Protein AF-A0A928F6Y3-F1 (afdb_monomer_lite)

Structure (mmCIF, N/CA/C/O backbone):
data_AF-A0A928F6Y3-F1
#
_entry.id   AF-A0A928F6Y3-F1
#
loop_
_atom_site.group_PDB
_atom_site.id
_atom_site.type_symbol
_atom_site.label_atom_id
_atom_site.label_alt_id
_atom_site.label_comp_id
_atom_site.label_asym_id
_atom_site.label_entity_id
_atom_site.label_seq_id
_atom_site.pdbx_PDB_ins_code
_atom_site.Cartn_x
_atom_site.Cartn_y
_atom_site.Cartn_z
_atom_site.occupancy
_atom_site.B_iso_or_equiv
_atom_site.auth_seq_id
_atom_site.auth_comp_id
_atom_site.auth_asym_id
_atom_site.auth_atom_id
_atom_site.pdbx_PDB_model_num
ATOM 1 N N . MET A 1 1 ? 9.639 10.114 -7.658 1.00 78.94 1 MET A N 1
ATOM 2 C CA . MET A 1 1 ? 10.178 9.961 -9.028 1.00 78.94 1 MET A CA 1
ATOM 3 C C . MET A 1 1 ? 11.517 9.256 -8.939 1.00 78.94 1 MET A C 1
ATOM 5 O O . MET A 1 1 ? 12.289 9.590 -8.050 1.00 78.94 1 MET A O 1
ATOM 9 N N . TYR A 1 2 ? 11.778 8.294 -9.817 1.00 85.25 2 TYR A N 1
ATOM 10 C CA . TYR A 1 2 ? 13.030 7.544 -9.890 1.00 85.25 2 TYR A CA 1
ATOM 11 C C . TYR A 1 2 ? 13.403 7.277 -11.356 1.00 85.25 2 TYR A C 1
ATOM 13 O O . TYR A 1 2 ? 12.569 7.411 -12.255 1.00 85.25 2 TYR A O 1
ATOM 21 N N . PHE A 1 3 ? 14.666 6.926 -11.594 1.00 90.31 3 PHE A N 1
ATOM 22 C CA . PHE A 1 3 ? 15.146 6.522 -12.913 1.00 90.31 3 PHE A CA 1
ATOM 23 C C . PHE A 1 3 ? 14.861 5.036 -13.138 1.00 90.31 3 PHE A C 1
ATOM 25 O O . PHE A 1 3 ? 15.335 4.198 -12.377 1.00 90.31 3 PHE A O 1
ATOM 32 N N . ASP A 1 4 ? 14.104 4.710 -14.182 1.00 93.25 4 ASP A N 1
ATOM 33 C CA . ASP A 1 4 ? 13.864 3.340 -14.626 1.00 93.25 4 ASP A CA 1
ATOM 34 C C . ASP A 1 4 ? 14.764 3.013 -15.823 1.00 93.25 4 ASP A C 1
ATOM 36 O O . ASP A 1 4 ? 14.671 3.641 -16.881 1.00 93.25 4 ASP A O 1
ATOM 40 N N . TYR A 1 5 ? 15.631 2.015 -15.656 1.00 96.81 5 TYR A N 1
ATOM 41 C CA . TYR A 1 5 ? 16.537 1.528 -16.697 1.00 96.81 5 TYR A CA 1
ATOM 42 C C . TYR A 1 5 ? 15.973 0.312 -17.444 1.00 96.81 5 TYR A C 1
ATOM 44 O O . TYR A 1 5 ? 16.710 -0.382 -18.141 1.00 96.81 5 TYR A O 1
ATOM 52 N N . HIS A 1 6 ? 14.673 0.012 -17.330 1.00 95.12 6 HIS A N 1
ATOM 53 C CA . HIS A 1 6 ? 14.064 -1.097 -18.069 1.00 95.12 6 HIS A CA 1
ATOM 54 C C . HIS A 1 6 ? 14.288 -1.001 -19.587 1.00 95.12 6 HIS A C 1
ATOM 56 O O . HIS A 1 6 ? 14.568 -2.013 -20.233 1.00 95.12 6 HIS A O 1
ATOM 62 N N . ARG A 1 7 ? 14.243 0.218 -20.142 1.00 96.25 7 ARG A N 1
ATOM 63 C CA . ARG A 1 7 ? 14.487 0.469 -21.570 1.00 96.25 7 ARG A CA 1
ATOM 64 C C . ARG A 1 7 ? 15.888 0.039 -22.011 1.00 96.25 7 ARG A C 1
ATOM 66 O O . ARG A 1 7 ? 16.017 -0.602 -23.048 1.00 96.25 7 ARG A O 1
ATOM 73 N N . LEU A 1 8 ? 16.913 0.262 -21.182 1.00 97.56 8 LEU A N 1
ATOM 74 C CA . LEU A 1 8 ? 18.269 -0.232 -21.442 1.00 97.56 8 LEU A CA 1
ATOM 75 C C . LEU A 1 8 ? 18.295 -1.758 -21.622 1.00 97.56 8 LEU A C 1
ATOM 77 O O . LEU A 1 8 ? 18.935 -2.267 -22.539 1.00 97.56 8 LEU A O 1
ATOM 81 N N . TRP A 1 9 ? 17.588 -2.502 -20.767 1.00 97.12 9 TRP A N 1
ATOM 82 C CA . TRP A 1 9 ? 17.553 -3.965 -20.854 1.00 97.12 9 TRP A CA 1
ATOM 83 C C . TRP A 1 9 ? 16.806 -4.453 -22.097 1.00 97.12 9 TRP A C 1
ATOM 85 O O . TRP A 1 9 ? 17.245 -5.414 -22.728 1.00 97.12 9 TRP A O 1
ATOM 95 N N . GLN A 1 10 ? 15.724 -3.770 -22.479 1.00 96.38 10 GLN A N 1
ATOM 96 C CA . GLN A 1 10 ? 15.013 -4.040 -23.730 1.00 96.38 10 GLN A CA 1
ATOM 97 C C . GLN A 1 10 ? 15.890 -3.750 -24.955 1.00 96.38 10 GLN A C 1
ATOM 99 O O . GLN A 1 10 ? 15.933 -4.559 -25.880 1.00 96.38 10 GLN A O 1
ATOM 104 N N . LEU A 1 11 ? 16.639 -2.644 -24.941 1.00 97.06 11 LEU A N 1
ATOM 105 C CA . LEU A 1 11 ? 17.561 -2.274 -26.013 1.00 97.06 11 LEU A CA 1
ATOM 106 C C . LEU A 1 11 ? 18.685 -3.306 -26.183 1.00 97.06 11 LEU A C 1
ATOM 108 O O . LEU A 1 11 ? 18.996 -3.690 -27.310 1.00 97.06 11 LEU A O 1
ATOM 112 N N . LEU A 1 12 ? 19.272 -3.786 -25.080 1.00 97.06 12 LEU A N 1
ATOM 113 C CA . LEU A 1 12 ? 20.271 -4.857 -25.132 1.00 97.06 12 LEU A CA 1
ATOM 114 C C . LEU A 1 12 ? 19.689 -6.133 -25.742 1.00 97.06 12 LEU A C 1
ATOM 116 O O . LEU A 1 12 ? 20.294 -6.695 -26.652 1.00 97.06 12 LEU A O 1
ATOM 120 N N . ALA A 1 13 ? 18.497 -6.548 -25.304 1.00 95.62 13 ALA A N 1
ATOM 121 C CA . ALA A 1 13 ? 17.827 -7.725 -25.849 1.00 95.62 13 ALA A CA 1
ATOM 122 C C . ALA A 1 13 ? 17.541 -7.580 -27.354 1.00 95.62 13 ALA A C 1
ATOM 124 O O . ALA A 1 13 ? 17.810 -8.505 -28.117 1.00 95.62 13 ALA A O 1
ATOM 125 N N . ALA A 1 14 ? 17.079 -6.406 -27.799 1.00 94.69 14 ALA A N 1
ATOM 126 C CA . ALA A 1 14 ? 16.842 -6.115 -29.214 1.00 94.69 14 ALA A CA 1
ATOM 127 C C . ALA A 1 14 ? 18.126 -6.170 -30.063 1.00 94.69 14 ALA A C 1
ATOM 129 O O . ALA A 1 14 ? 18.075 -6.524 -31.238 1.00 94.69 14 ALA A O 1
ATOM 130 N N . LYS A 1 15 ? 19.283 -5.855 -29.466 1.00 96.06 15 LYS A N 1
ATOM 131 C CA . LYS A 1 15 ? 20.608 -5.953 -30.100 1.00 96.06 15 LYS A CA 1
ATOM 132 C C . LYS A 1 15 ? 21.272 -7.328 -29.927 1.00 96.06 15 LYS A C 1
ATOM 134 O O . LYS A 1 15 ? 22.389 -7.508 -30.401 1.00 96.06 15 LYS A O 1
ATOM 139 N N . GLY A 1 16 ? 20.620 -8.286 -29.262 1.00 96.56 16 GLY A N 1
ATOM 140 C CA . GLY A 1 16 ? 21.189 -9.609 -28.982 1.00 96.56 16 GLY A CA 1
ATOM 141 C C . GLY A 1 16 ? 22.355 -9.590 -27.986 1.00 96.56 16 GLY A C 1
ATOM 142 O O . GLY A 1 16 ? 23.221 -10.455 -28.049 1.00 96.56 16 GLY A O 1
ATOM 143 N N . LEU A 1 17 ? 22.398 -8.597 -27.094 1.00 96.62 17 LEU A N 1
ATOM 144 C CA . LEU A 1 17 ? 23.468 -8.394 -26.119 1.00 96.62 17 LEU A CA 1
ATOM 145 C C . LEU A 1 17 ? 23.021 -8.776 -24.705 1.00 96.62 17 LEU A C 1
ATOM 147 O O . LEU A 1 17 ? 21.888 -8.523 -24.289 1.00 96.62 17 LEU A O 1
ATOM 151 N N . HIS A 1 18 ? 23.949 -9.316 -23.923 1.00 94.94 18 HIS A N 1
ATOM 152 C CA . HIS A 1 18 ? 23.777 -9.579 -22.501 1.00 94.94 18 HIS A CA 1
ATOM 153 C C . HIS A 1 18 ? 24.423 -8.485 -21.638 1.00 94.94 18 HIS A C 1
ATOM 155 O O . HIS A 1 18 ? 25.198 -7.642 -22.092 1.00 94.94 18 HIS A O 1
ATOM 161 N N . LYS A 1 19 ? 24.137 -8.506 -20.330 1.00 94.44 19 LYS A N 1
ATOM 162 C CA . LYS A 1 19 ? 24.737 -7.563 -19.366 1.00 94.44 19 LYS A CA 1
ATOM 163 C C . LYS A 1 19 ? 26.266 -7.673 -19.306 1.00 94.44 19 LYS A C 1
ATOM 165 O O . LYS A 1 19 ? 26.936 -6.681 -19.042 1.00 94.44 19 LYS A O 1
ATOM 170 N N . THR A 1 20 ? 26.808 -8.866 -19.544 1.00 95.19 20 THR A N 1
ATOM 171 C CA . THR A 1 20 ? 28.253 -9.110 -19.654 1.00 95.19 20 THR A CA 1
ATOM 172 C C . THR A 1 20 ? 28.850 -8.408 -20.867 1.00 95.19 20 THR A C 1
ATOM 174 O O . THR A 1 20 ? 29.931 -7.840 -20.765 1.00 95.19 20 THR A O 1
ATOM 177 N N . ASP A 1 21 ? 28.125 -8.368 -21.983 1.00 96.31 21 ASP A N 1
ATOM 178 C CA . ASP A 1 21 ? 28.574 -7.670 -23.188 1.00 96.31 21 ASP A CA 1
ATOM 179 C C . ASP A 1 21 ? 28.557 -6.162 -22.971 1.00 96.31 21 ASP A C 1
ATOM 181 O O . ASP A 1 21 ? 29.503 -5.481 -23.350 1.00 96.31 21 ASP A O 1
ATOM 185 N N . LEU A 1 22 ? 27.549 -5.641 -22.259 1.00 96.31 22 LEU A N 1
ATOM 186 C CA . LEU A 1 22 ? 27.537 -4.237 -21.846 1.00 96.31 22 LEU A CA 1
ATOM 187 C C . LEU A 1 22 ? 28.786 -3.881 -21.023 1.00 96.31 22 LEU A C 1
ATOM 189 O O . LEU A 1 22 ? 29.393 -2.842 -21.274 1.00 96.31 22 LEU A O 1
ATOM 193 N N . ILE A 1 23 ? 29.195 -4.732 -20.073 1.00 96.19 23 ILE A N 1
ATOM 194 C CA . ILE A 1 23 ? 30.434 -4.543 -19.293 1.00 96.19 23 ILE A CA 1
ATOM 195 C C . ILE A 1 23 ? 31.648 -4.490 -20.224 1.00 96.19 23 ILE A C 1
ATOM 197 O O . ILE A 1 23 ? 32.446 -3.561 -20.129 1.00 96.19 23 ILE A O 1
ATOM 201 N N . ASN A 1 24 ? 31.758 -5.444 -21.150 1.00 95.88 24 ASN A N 1
ATOM 202 C CA . ASN A 1 24 ? 32.885 -5.530 -22.078 1.00 95.88 24 ASN A CA 1
ATOM 203 C C . ASN A 1 24 ? 32.956 -4.329 -23.037 1.00 95.88 24 ASN A C 1
ATOM 205 O O . ASN A 1 24 ? 34.046 -3.844 -23.323 1.00 95.88 24 ASN A O 1
ATOM 209 N N . LEU A 1 25 ? 31.809 -3.830 -23.507 1.00 95.00 25 LEU A N 1
ATOM 210 C CA . LEU A 1 25 ? 31.720 -2.698 -24.436 1.00 95.00 25 LEU A CA 1
ATOM 211 C C . LEU A 1 25 ? 31.968 -1.344 -23.760 1.00 95.00 25 LEU A C 1
ATOM 213 O O . LEU A 1 25 ? 32.540 -0.446 -24.369 1.00 95.00 25 LEU A O 1
ATOM 217 N N . THR A 1 26 ? 31.515 -1.181 -22.515 1.00 94.12 26 THR A N 1
ATOM 218 C CA . THR A 1 26 ? 31.568 0.108 -21.798 1.00 94.12 26 THR A CA 1
ATOM 219 C C . THR A 1 26 ? 32.753 0.231 -20.843 1.00 94.12 26 THR A C 1
ATOM 221 O O . THR A 1 26 ? 33.062 1.332 -20.395 1.00 94.12 26 THR A O 1
ATOM 224 N N . GLY A 1 27 ? 33.385 -0.885 -20.466 1.00 94.06 27 GLY A N 1
ATOM 225 C CA . GLY A 1 27 ? 34.393 -0.930 -19.404 1.00 94.06 27 GLY A CA 1
ATOM 226 C C . GLY A 1 27 ? 33.830 -0.668 -18.000 1.00 94.06 27 GLY A C 1
ATOM 227 O O . GLY A 1 27 ? 34.593 -0.462 -17.055 1.00 94.06 27 GLY A O 1
ATOM 228 N N . LEU A 1 28 ? 32.502 -0.652 -17.832 1.00 94.94 28 LEU A N 1
ATOM 229 C CA . LEU A 1 28 ? 31.871 -0.417 -16.536 1.00 94.94 28 LEU A CA 1
ATOM 230 C C . LEU A 1 28 ? 32.086 -1.591 -15.583 1.00 94.94 28 LEU A C 1
ATOM 232 O O . LEU A 1 28 ? 32.023 -2.756 -15.961 1.00 94.94 28 LEU A O 1
ATOM 236 N N . SER A 1 29 ? 32.247 -1.289 -14.294 1.00 95.38 29 SER A N 1
ATOM 237 C CA . SER A 1 29 ? 32.327 -2.336 -13.275 1.00 95.38 29 SER A CA 1
ATOM 238 C C . SER A 1 29 ? 31.004 -3.105 -13.144 1.00 95.38 29 SER A C 1
ATOM 240 O O . SER A 1 29 ? 29.916 -2.525 -13.241 1.00 95.38 29 SER A O 1
ATOM 242 N N . SER A 1 30 ? 31.079 -4.389 -12.781 1.00 94.19 30 SER A N 1
ATOM 243 C CA . SER A 1 30 ? 29.894 -5.203 -12.467 1.00 94.19 30 SER A CA 1
ATOM 244 C C . SER A 1 30 ? 29.029 -4.579 -11.366 1.00 94.19 30 SER A C 1
ATOM 246 O O . SER A 1 30 ? 27.808 -4.734 -11.366 1.00 94.19 30 SER A O 1
ATOM 248 N N . ARG A 1 31 ? 29.642 -3.817 -10.447 1.00 94.56 31 ARG A N 1
ATOM 249 C CA . ARG A 1 31 ? 28.927 -3.064 -9.411 1.00 94.56 31 ARG A CA 1
ATOM 250 C C . ARG A 1 31 ? 28.022 -1.998 -10.026 1.00 94.56 31 ARG A C 1
ATOM 252 O O . ARG A 1 31 ? 26.870 -1.896 -9.624 1.00 94.56 31 ARG A O 1
ATOM 259 N N . THR A 1 32 ? 28.510 -1.239 -11.003 1.00 95.88 32 THR A N 1
ATOM 260 C CA . THR A 1 32 ? 27.723 -0.202 -11.688 1.00 95.88 32 THR A CA 1
ATOM 261 C C . THR A 1 32 ? 26.525 -0.809 -12.418 1.00 95.88 32 THR A C 1
ATOM 263 O O . THR A 1 32 ? 25.405 -0.324 -12.280 1.00 95.88 32 THR A O 1
ATOM 266 N N . VAL A 1 33 ? 26.725 -1.931 -13.113 1.00 96.31 33 VAL A N 1
ATOM 267 C CA . VAL A 1 33 ? 25.642 -2.657 -13.802 1.00 96.31 33 VAL A CA 1
ATOM 268 C C . VAL A 1 33 ? 24.619 -3.245 -12.821 1.00 96.31 33 VAL A C 1
ATOM 270 O O . VAL A 1 33 ? 23.419 -3.275 -13.111 1.00 96.31 33 VAL A O 1
ATOM 273 N N . ALA A 1 34 ? 25.054 -3.654 -11.625 1.00 93.94 34 ALA A N 1
ATOM 274 C CA . ALA A 1 34 ? 24.146 -4.068 -10.558 1.00 93.94 34 ALA A CA 1
ATOM 275 C C . ALA A 1 34 ? 23.284 -2.903 -10.036 1.00 93.94 34 ALA A C 1
ATOM 277 O O . ALA A 1 34 ? 22.097 -3.113 -9.796 1.00 93.94 34 ALA A O 1
ATOM 278 N N . LYS A 1 35 ? 23.838 -1.685 -9.918 1.00 95.06 35 LYS A N 1
ATOM 279 C CA . LYS A 1 35 ? 23.066 -0.476 -9.563 1.00 95.06 35 LYS A CA 1
ATOM 280 C C . LYS A 1 35 ? 21.997 -0.169 -10.614 1.00 95.06 35 LYS A C 1
ATOM 282 O O . LYS A 1 35 ? 20.829 -0.032 -10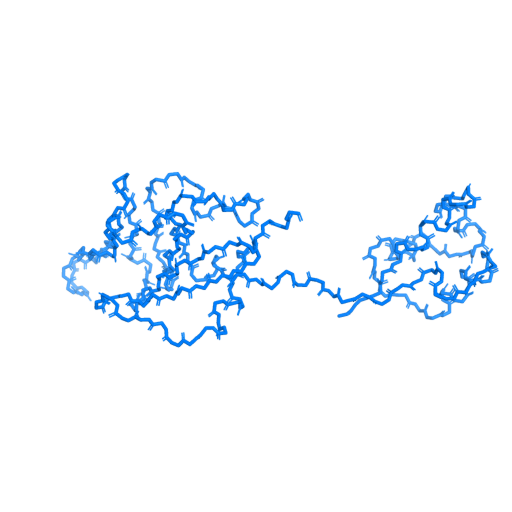.265 1.00 95.06 35 LYS A O 1
ATOM 287 N N . LEU A 1 36 ? 22.373 -0.183 -11.898 1.00 96.00 36 LEU A N 1
ATOM 288 C CA . LEU A 1 36 ? 21.431 -0.026 -13.016 1.00 96.00 36 LEU A CA 1
ATOM 289 C C . LEU A 1 36 ? 20.318 -1.082 -12.968 1.00 96.00 36 LEU A C 1
ATOM 291 O O . LEU A 1 36 ? 19.154 -0.781 -13.195 1.00 96.00 36 LEU A O 1
ATOM 295 N N . SER A 1 37 ? 20.654 -2.331 -12.630 1.00 92.81 37 SER A N 1
ATOM 296 C CA . SER A 1 37 ? 19.666 -3.419 -12.546 1.00 92.81 37 SER A CA 1
ATOM 297 C C . SER A 1 37 ? 18.656 -3.233 -11.411 1.00 92.81 37 SER A C 1
ATOM 299 O O . SER A 1 37 ? 17.590 -3.838 -11.449 1.00 92.81 37 SER A O 1
ATOM 301 N N . LYS A 1 38 ? 19.001 -2.430 -10.403 1.00 90.88 38 LYS A N 1
ATOM 302 C CA . LYS A 1 38 ? 18.158 -2.109 -9.248 1.00 90.88 38 LYS A CA 1
ATOM 303 C C . LYS A 1 38 ? 17.497 -0.735 -9.358 1.00 90.88 38 LYS A C 1
ATOM 305 O O . LYS A 1 38 ? 16.909 -0.290 -8.380 1.00 90.88 38 LYS A O 1
ATOM 310 N N . ASN A 1 39 ? 17.602 -0.064 -10.511 1.00 93.06 39 ASN A N 1
ATOM 311 C CA . ASN A 1 39 ? 17.111 1.305 -10.691 1.00 93.06 39 ASN A CA 1
ATOM 312 C C . ASN A 1 39 ? 17.711 2.306 -9.679 1.00 93.06 39 ASN A C 1
ATOM 314 O O . ASN A 1 39 ? 17.099 3.309 -9.322 1.00 93.06 39 ASN A O 1
ATOM 318 N N . GLU A 1 40 ? 18.937 2.041 -9.217 1.00 90.75 40 GLU A N 1
ATOM 319 C CA . GLU A 1 40 ? 19.687 2.963 -8.366 1.00 90.75 40 GLU A CA 1
ATOM 320 C C . GLU A 1 40 ? 20.388 4.036 -9.204 1.00 90.75 40 GLU A C 1
ATOM 322 O O . GLU A 1 40 ? 20.868 3.772 -10.307 1.00 90.75 40 GLU A O 1
ATOM 327 N N . SER A 1 41 ? 20.561 5.227 -8.631 1.00 90.12 41 SER A N 1
ATOM 328 C CA . SER A 1 41 ? 21.250 6.326 -9.303 1.00 90.12 41 SER A CA 1
ATOM 329 C C . SER A 1 41 ? 22.701 5.982 -9.662 1.00 90.12 41 SER A C 1
ATOM 331 O O . SER A 1 41 ? 23.503 5.524 -8.829 1.00 90.12 41 SER A O 1
ATOM 333 N N . VAL A 1 42 ? 23.051 6.285 -10.909 1.00 94.56 42 VAL A N 1
ATOM 334 C CA . VAL A 1 42 ? 24.417 6.294 -11.441 1.00 94.56 42 VAL A CA 1
ATOM 335 C C . VAL A 1 42 ? 24.809 7.711 -11.860 1.00 94.56 42 VAL A C 1
ATOM 337 O O . VAL A 1 42 ? 23.974 8.613 -11.881 1.00 94.56 42 VAL A O 1
ATOM 340 N N . THR A 1 43 ? 26.087 7.926 -12.165 1.00 95.31 43 THR A N 1
ATOM 341 C CA . THR A 1 43 ? 26.553 9.221 -12.674 1.00 95.31 43 THR A CA 1
ATOM 342 C C . THR A 1 43 ? 26.102 9.430 -14.116 1.00 95.31 43 THR A C 1
ATOM 344 O O . THR A 1 43 ? 25.940 8.471 -14.871 1.00 95.31 43 THR A O 1
ATOM 347 N N . THR A 1 44 ? 25.955 10.686 -14.529 1.00 95.00 44 THR A N 1
ATOM 348 C CA . THR A 1 44 ? 25.628 11.041 -15.917 1.00 95.00 44 THR A CA 1
ATOM 349 C C . THR A 1 44 ? 26.688 10.534 -16.895 1.00 95.00 44 THR A C 1
ATOM 351 O O . THR A 1 44 ? 26.335 10.033 -17.955 1.00 95.00 44 THR A O 1
ATOM 354 N N . ASP A 1 45 ? 27.965 10.539 -16.499 1.00 95.62 45 ASP A N 1
ATOM 355 C CA . ASP A 1 45 ? 29.065 9.980 -17.300 1.00 95.62 45 ASP A CA 1
ATOM 356 C C . ASP A 1 45 ? 28.875 8.488 -17.600 1.00 95.62 45 ASP A C 1
ATOM 358 O O . ASP A 1 45 ? 29.185 8.027 -18.696 1.00 95.62 45 ASP A O 1
ATOM 362 N N . THR A 1 46 ? 28.311 7.733 -16.649 1.00 96.31 46 THR A N 1
ATOM 363 C CA . THR A 1 46 ? 27.970 6.318 -16.859 1.00 96.31 46 THR A CA 1
ATOM 364 C C . THR A 1 46 ? 26.928 6.178 -17.967 1.00 96.31 46 THR A C 1
ATOM 366 O O . THR A 1 46 ? 27.053 5.307 -18.823 1.00 96.31 46 THR A O 1
ATOM 369 N N . LEU A 1 47 ? 25.907 7.040 -17.969 1.00 96.94 47 LEU A N 1
ATOM 370 C CA . LEU A 1 47 ? 24.854 7.027 -18.985 1.00 96.94 47 LEU A CA 1
ATOM 371 C C . LEU A 1 47 ? 25.414 7.425 -20.356 1.00 96.94 47 LEU A C 1
ATOM 373 O O . LEU A 1 47 ? 25.149 6.732 -21.333 1.00 96.94 47 LEU A O 1
ATOM 377 N N . CYS A 1 48 ? 26.267 8.452 -20.418 1.00 96.69 48 CYS A N 1
ATOM 378 C CA . CYS A 1 48 ? 26.954 8.856 -21.647 1.00 96.69 48 CYS A CA 1
ATOM 379 C C . CYS A 1 48 ? 27.828 7.731 -22.224 1.00 96.69 48 CYS A C 1
ATOM 381 O O . CYS A 1 48 ? 27.795 7.490 -23.430 1.00 96.69 48 CYS A O 1
ATOM 383 N N . ALA A 1 49 ? 28.572 7.008 -21.379 1.00 96.69 49 ALA A N 1
ATOM 384 C CA . ALA A 1 49 ? 29.392 5.876 -21.810 1.00 96.69 49 ALA A CA 1
ATOM 385 C C . ALA A 1 49 ? 28.545 4.739 -22.407 1.00 96.69 49 ALA A C 1
ATOM 387 O O . ALA A 1 49 ? 28.926 4.146 -23.415 1.00 96.69 49 ALA A O 1
ATOM 388 N N . ILE A 1 50 ? 27.374 4.464 -21.823 1.00 97.75 50 ILE A N 1
ATOM 389 C CA . ILE A 1 50 ? 26.423 3.473 -22.343 1.00 97.75 50 ILE A CA 1
ATOM 390 C C . ILE A 1 50 ? 25.841 3.930 -23.686 1.00 97.75 50 ILE A C 1
ATOM 392 O O . ILE A 1 50 ? 25.838 3.144 -24.633 1.00 97.75 50 ILE A O 1
ATOM 396 N N . CYS A 1 51 ? 25.403 5.188 -23.792 1.00 97.69 51 CYS A N 1
ATOM 397 C CA . CYS A 1 51 ? 24.892 5.764 -25.039 1.00 97.69 51 CYS A CA 1
ATOM 398 C C . CYS A 1 51 ? 25.920 5.666 -26.173 1.00 97.69 51 CYS A C 1
ATOM 400 O O . CYS A 1 51 ? 25.590 5.228 -27.274 1.00 97.69 51 CYS A O 1
ATOM 402 N N . ALA A 1 52 ? 27.183 6.002 -25.890 1.00 96.62 52 ALA A N 1
ATOM 403 C CA . ALA A 1 52 ? 28.271 5.893 -26.856 1.00 96.62 52 ALA A CA 1
ATOM 404 C C . ALA A 1 52 ? 28.525 4.434 -27.275 1.00 96.62 52 ALA A C 1
ATOM 406 O O . ALA A 1 52 ? 28.609 4.143 -28.467 1.00 96.62 52 ALA A O 1
ATOM 407 N N . ALA A 1 53 ? 28.588 3.506 -26.315 1.00 96.81 53 ALA A N 1
ATOM 408 C CA . ALA A 1 53 ? 28.850 2.092 -26.584 1.00 96.81 53 ALA A CA 1
ATOM 409 C C . ALA A 1 53 ? 27.725 1.402 -27.372 1.00 96.81 53 ALA A C 1
ATOM 411 O O . ALA A 1 53 ? 27.988 0.512 -28.179 1.00 96.81 53 ALA A O 1
ATOM 412 N N . LEU A 1 54 ? 26.469 1.800 -27.148 1.00 96.44 54 LEU A N 1
ATOM 413 C CA . LEU A 1 54 ? 25.301 1.213 -27.811 1.00 96.44 54 LEU A CA 1
ATOM 414 C C . LEU A 1 54 ? 24.835 1.999 -29.043 1.00 96.44 54 LEU A C 1
ATOM 416 O O . LEU A 1 54 ? 23.964 1.501 -29.767 1.00 96.44 54 LEU A O 1
ATOM 420 N N . SER A 1 55 ? 25.427 3.174 -29.297 1.00 96.25 55 SER A N 1
ATOM 421 C CA . SER A 1 55 ? 25.010 4.132 -30.329 1.00 96.25 55 SER A CA 1
ATOM 422 C C . SER A 1 55 ? 23.513 4.455 -30.226 1.00 96.25 55 SER A C 1
ATOM 424 O O . SER A 1 55 ? 22.746 4.169 -31.145 1.00 96.25 55 SER A O 1
ATOM 426 N N . CYS A 1 56 ? 23.095 4.977 -29.071 1.00 95.75 56 CYS A N 1
ATOM 427 C CA . CYS A 1 56 ? 21.706 5.343 -28.769 1.00 95.75 56 CYS A CA 1
ATOM 428 C C . CYS A 1 56 ? 21.617 6.647 -27.961 1.00 95.75 56 CYS A C 1
ATOM 430 O O . CYS A 1 56 ? 22.622 7.113 -27.417 1.00 95.75 56 CYS A O 1
ATOM 432 N N . ASP A 1 57 ? 20.410 7.197 -27.831 1.00 96.88 57 ASP A N 1
ATOM 433 C CA . ASP A 1 57 ? 20.149 8.400 -27.044 1.00 96.88 57 ASP A CA 1
ATOM 434 C C . ASP A 1 57 ? 19.826 8.076 -25.580 1.00 96.88 57 ASP A C 1
ATOM 436 O O . ASP A 1 57 ? 19.493 6.950 -25.204 1.00 96.88 57 ASP A O 1
ATOM 440 N N . LEU A 1 58 ? 19.902 9.093 -24.714 1.00 95.94 58 LEU A N 1
ATOM 441 C CA . LEU A 1 58 ? 19.610 8.943 -23.285 1.00 95.94 58 LEU A CA 1
ATOM 442 C C . LEU A 1 58 ? 18.179 8.424 -23.044 1.00 95.94 58 LEU A C 1
ATOM 444 O O . LEU A 1 58 ? 17.955 7.580 -22.178 1.00 95.94 58 LEU A O 1
ATOM 448 N N . THR A 1 59 ? 17.216 8.878 -23.846 1.00 95.25 59 THR A N 1
ATOM 449 C CA . THR A 1 59 ? 15.800 8.478 -23.763 1.00 95.25 59 THR A CA 1
ATOM 450 C C . THR A 1 59 ? 15.541 7.017 -24.140 1.00 95.25 59 THR A C 1
ATOM 452 O O . THR A 1 59 ? 14.471 6.482 -23.824 1.00 95.25 59 THR A O 1
ATOM 455 N N . ASP A 1 60 ? 16.508 6.364 -24.790 1.00 95.62 60 ASP A N 1
ATOM 456 C CA . ASP A 1 60 ? 16.444 4.945 -25.153 1.00 95.62 60 ASP A CA 1
ATOM 457 C C . ASP A 1 60 ? 16.883 4.035 -24.003 1.00 95.62 60 ASP A C 1
ATOM 459 O O . ASP A 1 60 ? 16.571 2.845 -23.998 1.00 95.62 60 ASP A O 1
ATOM 463 N N . ILE A 1 61 ? 17.603 4.577 -23.015 1.00 96.56 61 ILE A N 1
ATOM 464 C CA . ILE A 1 61 ? 18.181 3.792 -21.916 1.00 96.56 61 ILE A CA 1
ATOM 465 C C . ILE A 1 61 ? 17.587 4.120 -20.550 1.00 96.56 61 ILE A C 1
ATOM 467 O O . ILE A 1 61 ? 17.638 3.273 -19.656 1.00 96.56 61 ILE A O 1
ATOM 471 N N . VAL A 1 62 ? 17.009 5.311 -20.375 1.00 95.50 62 VAL A N 1
ATOM 472 C CA . VAL A 1 62 ? 16.406 5.729 -19.108 1.00 95.50 62 VAL A CA 1
ATOM 473 C C . VAL A 1 62 ? 15.057 6.403 -19.315 1.00 95.50 62 VAL A C 1
ATOM 475 O O . VAL A 1 62 ? 14.849 7.183 -20.241 1.00 95.50 62 VAL A O 1
ATOM 478 N N . GLU A 1 63 ? 14.134 6.113 -18.407 1.00 93.88 63 GLU A N 1
ATOM 479 C CA . GLU A 1 63 ? 12.845 6.779 -18.297 1.00 93.88 63 GLU A CA 1
ATOM 480 C C . GLU A 1 63 ? 12.673 7.317 -16.878 1.00 93.88 63 GLU A C 1
ATOM 482 O O . GLU A 1 63 ? 13.056 6.674 -15.901 1.00 93.88 63 GLU A O 1
ATOM 487 N N . LEU A 1 64 ? 12.100 8.511 -16.750 1.00 91.00 64 LEU A N 1
ATOM 488 C CA . LEU A 1 64 ? 11.796 9.089 -15.450 1.00 91.00 64 LEU A CA 1
ATOM 489 C C . LEU A 1 64 ? 10.383 8.656 -15.073 1.00 91.00 64 LEU A C 1
ATOM 491 O O . LEU A 1 64 ? 9.412 9.076 -15.699 1.00 91.00 64 LEU A O 1
ATOM 495 N N . ARG A 1 65 ? 10.273 7.773 -14.081 1.00 84.81 65 ARG A N 1
ATOM 496 C CA . ARG A 1 65 ? 8.984 7.259 -13.622 1.00 84.81 65 ARG A CA 1
ATOM 497 C C . ARG A 1 65 ? 8.631 7.849 -12.278 1.00 84.81 65 ARG A C 1
ATOM 499 O O . ARG A 1 65 ? 9.476 8.050 -11.403 1.00 84.81 65 ARG A O 1
ATOM 506 N N . GLU A 1 66 ? 7.353 8.125 -12.090 1.00 79.88 66 GLU A N 1
ATOM 507 C CA . GLU A 1 66 ? 6.838 8.321 -10.748 1.00 79.88 66 GLU A CA 1
ATOM 508 C C . GLU A 1 66 ? 6.900 6.981 -10.019 1.00 79.88 66 GLU A C 1
ATOM 510 O O . GLU A 1 66 ? 6.632 5.922 -10.592 1.00 79.88 66 GLU A O 1
ATOM 515 N N . GLU A 1 67 ? 7.305 7.021 -8.751 1.00 64.94 67 GLU A N 1
ATOM 516 C CA . GLU A 1 67 ? 7.073 5.874 -7.889 1.00 64.94 67 GLU A CA 1
ATOM 517 C C . GLU A 1 67 ? 5.559 5.736 -7.847 1.00 64.94 67 GLU A C 1
ATOM 519 O O . GLU A 1 67 ? 4.879 6.627 -7.336 1.00 64.94 67 GLU A O 1
ATOM 524 N N . LYS A 1 68 ? 5.025 4.683 -8.478 1.00 52.88 68 LYS A N 1
ATOM 525 C CA . LYS A 1 68 ? 3.632 4.301 -8.289 1.00 52.88 68 LYS A CA 1
ATOM 526 C C . LYS A 1 68 ? 3.526 3.862 -6.837 1.00 52.88 68 LYS A C 1
ATOM 528 O O . LYS A 1 68 ? 3.569 2.677 -6.527 1.00 52.88 68 LYS A O 1
ATOM 533 N N . VAL A 1 69 ? 3.410 4.836 -5.944 1.00 51.53 69 VAL A N 1
ATOM 534 C CA . VAL A 1 69 ? 2.758 4.629 -4.671 1.00 51.53 69 VAL A CA 1
ATOM 535 C C . VAL A 1 69 ? 1.351 4.262 -5.102 1.00 51.53 69 VAL A C 1
ATOM 537 O O . VAL A 1 69 ? 0.580 5.131 -5.511 1.00 51.53 69 VAL A O 1
ATOM 540 N N . ALA A 1 70 ? 1.039 2.963 -5.143 1.00 51.19 70 ALA A N 1
ATOM 541 C CA . ALA A 1 70 ? -0.347 2.544 -5.053 1.00 51.19 70 ALA A CA 1
ATOM 542 C C . ALA A 1 70 ? -0.881 3.356 -3.879 1.00 51.19 70 ALA A C 1
ATOM 544 O O . ALA A 1 70 ? -0.371 3.183 -2.772 1.00 51.19 70 ALA A O 1
ATOM 545 N N . THR A 1 71 ? -1.722 4.361 -4.152 1.00 56.94 71 THR A N 1
ATOM 546 C CA . THR A 1 71 ? -2.231 5.255 -3.113 1.00 56.94 71 THR A CA 1
ATOM 547 C C . THR A 1 71 ? -2.775 4.317 -2.060 1.00 56.94 71 THR A C 1
ATOM 549 O O . THR A 1 71 ? -3.702 3.563 -2.341 1.00 56.94 71 THR A O 1
ATOM 552 N N . SER A 1 72 ? -2.098 4.232 -0.917 1.00 74.50 72 SER A N 1
ATOM 553 C CA . SER A 1 72 ? -2.453 3.218 0.066 1.00 74.50 72 SER A CA 1
ATOM 554 C C . SER A 1 72 ? -3.922 3.442 0.415 1.00 74.50 72 SER A C 1
ATOM 556 O O . SER A 1 72 ? -4.378 4.591 0.449 1.00 74.50 72 SER A O 1
ATOM 558 N N . ILE A 1 73 ? -4.673 2.372 0.685 1.00 82.94 73 ILE A N 1
ATOM 559 C CA . ILE A 1 73 ? -6.066 2.474 1.162 1.00 82.94 73 ILE A CA 1
ATOM 560 C C . ILE A 1 73 ? -6.131 3.487 2.315 1.00 82.94 73 ILE A C 1
ATOM 562 O O . ILE A 1 73 ? -7.074 4.267 2.429 1.00 82.94 73 ILE A O 1
ATOM 566 N N . TYR A 1 74 ? -5.064 3.537 3.117 1.00 84.38 74 TYR A N 1
ATOM 567 C CA . TYR A 1 74 ? -4.873 4.502 4.183 1.00 84.38 74 TYR A CA 1
ATOM 568 C C . TYR A 1 74 ? -4.840 5.969 3.723 1.00 84.38 74 TYR A C 1
ATOM 570 O O . TYR A 1 74 ? -5.457 6.820 4.358 1.00 84.38 74 TYR A O 1
ATOM 578 N N . GLU A 1 75 ? -4.145 6.298 2.634 1.00 83.19 75 GLU A N 1
ATOM 579 C CA . GLU A 1 75 ? -4.111 7.667 2.103 1.00 83.19 75 GLU A CA 1
ATOM 580 C C . GLU A 1 75 ? -5.465 8.081 1.527 1.00 83.19 75 GLU A C 1
ATOM 582 O O . GLU A 1 75 ? -5.908 9.210 1.740 1.00 83.19 75 GLU A O 1
ATOM 587 N N . ALA A 1 76 ? -6.142 7.162 0.831 1.00 86.94 76 ALA A N 1
ATOM 588 C CA . ALA A 1 76 ? -7.497 7.386 0.341 1.00 86.94 76 ALA A CA 1
ATOM 589 C C . ALA A 1 76 ? -8.477 7.624 1.502 1.00 86.94 76 ALA A C 1
ATOM 591 O O . ALA A 1 76 ? -9.298 8.538 1.423 1.00 86.94 76 ALA A O 1
ATOM 592 N N . TYR A 1 77 ? -8.329 6.871 2.596 1.00 89.88 77 TYR A N 1
ATOM 593 C CA . TYR A 1 77 ? -9.069 7.058 3.843 1.00 89.88 77 TYR A CA 1
ATOM 594 C C . TYR A 1 77 ? -8.793 8.424 4.493 1.00 89.88 77 TYR A C 1
ATOM 596 O O . TYR A 1 77 ? -9.732 9.120 4.866 1.00 89.88 77 TYR A O 1
ATOM 604 N N . LEU A 1 78 ? -7.528 8.854 4.595 1.00 87.50 78 LEU A N 1
ATOM 605 C CA . LEU A 1 78 ? -7.173 10.138 5.222 1.00 87.50 78 LEU A CA 1
ATOM 606 C C . LEU A 1 78 ? -7.714 11.366 4.478 1.00 87.50 78 LEU A C 1
ATOM 608 O O . LEU A 1 78 ? -7.865 12.423 5.087 1.00 87.50 78 LEU A O 1
ATOM 612 N N . ARG A 1 79 ? -7.978 11.244 3.174 1.00 87.50 79 ARG A N 1
ATOM 613 C CA . ARG A 1 79 ? -8.581 12.315 2.365 1.00 87.50 79 ARG A CA 1
ATOM 614 C C . ARG A 1 79 ? -10.090 12.435 2.561 1.00 87.50 79 ARG A C 1
ATOM 616 O O . ARG A 1 79 ? -10.662 13.436 2.137 1.00 87.50 79 ARG A O 1
ATOM 623 N N . GLN A 1 80 ? -10.732 11.434 3.164 1.00 89.38 80 GLN A N 1
ATOM 624 C CA . GLN A 1 80 ? -12.167 11.479 3.399 1.00 89.38 80 GLN A CA 1
ATOM 625 C C . GLN A 1 80 ? -12.509 12.529 4.460 1.00 89.38 80 GLN A C 1
ATOM 627 O O . GLN A 1 80 ? -11.722 12.767 5.384 1.00 89.38 80 GLN A O 1
ATOM 632 N N . PRO A 1 81 ? -13.691 13.160 4.362 1.00 86.44 81 PRO A N 1
ATOM 633 C CA . PRO A 1 81 ? -14.187 14.000 5.436 1.00 86.44 81 PRO A CA 1
ATOM 634 C C . PRO A 1 81 ? -14.331 13.187 6.727 1.00 86.44 81 PRO A C 1
ATOM 636 O O . PRO A 1 81 ? -14.335 11.954 6.736 1.00 86.44 81 PRO A O 1
ATOM 639 N N . LYS A 1 82 ? -14.465 13.897 7.849 1.00 80.44 82 LYS A N 1
ATOM 640 C CA . LYS A 1 82 ? -14.703 13.272 9.149 1.00 80.44 82 LYS A CA 1
ATOM 641 C C . LYS A 1 82 ? -15.943 12.367 9.046 1.00 80.44 82 LYS A C 1
ATOM 643 O O . LYS A 1 82 ? -17.032 12.863 8.790 1.00 80.44 82 LYS A O 1
ATOM 648 N N . GLY A 1 83 ? -15.735 11.061 9.221 1.00 82.06 83 GLY A N 1
ATOM 649 C CA . GLY A 1 83 ? -16.769 10.032 9.101 1.00 82.06 83 GLY A CA 1
ATOM 650 C C . GLY A 1 83 ? -17.958 10.192 10.044 1.00 82.06 83 GLY A C 1
ATOM 651 O O . GLY A 1 83 ? -17.890 10.934 11.027 1.00 82.06 83 GLY A O 1
ATOM 652 N N . GLU A 1 84 ? -19.015 9.449 9.739 1.00 85.06 84 GLU A N 1
ATOM 653 C CA . GLU A 1 84 ? -20.288 9.423 10.453 1.00 85.06 84 GLU A CA 1
ATOM 654 C C . GLU A 1 84 ? -20.149 8.737 11.819 1.00 85.06 84 GLU A C 1
ATOM 656 O O . GLU A 1 84 ? -19.402 7.770 11.993 1.00 85.06 84 GLU A O 1
ATOM 661 N N . GLU A 1 85 ? -20.867 9.252 12.815 1.00 82.25 85 GLU A N 1
ATOM 662 C CA . GLU A 1 85 ? -20.900 8.697 14.167 1.00 82.25 85 GLU A CA 1
ATOM 663 C C . GLU A 1 85 ? -22.156 7.844 14.346 1.00 82.25 85 GLU A C 1
ATOM 665 O O . GLU A 1 85 ? -23.175 8.299 14.855 1.00 82.25 85 GLU A O 1
ATOM 670 N N . GLU A 1 86 ? -22.085 6.597 13.889 1.00 69.56 86 GLU A N 1
ATOM 671 C CA . GLU A 1 86 ? -23.210 5.652 13.956 1.00 69.56 86 GLU A CA 1
ATOM 672 C C . GLU A 1 86 ? -23.292 4.921 15.305 1.00 69.56 86 GLU A C 1
ATOM 674 O O . GLU A 1 86 ? -24.338 4.392 15.671 1.00 69.56 86 GLU A O 1
ATOM 679 N N . HIS A 1 87 ? -22.191 4.888 16.066 1.00 73.81 87 HIS A N 1
ATOM 680 C CA . HIS A 1 87 ? -22.121 4.256 17.382 1.00 73.81 87 HIS A CA 1
ATOM 681 C C . HIS A 1 87 ? -21.246 5.092 18.334 1.00 73.81 87 HI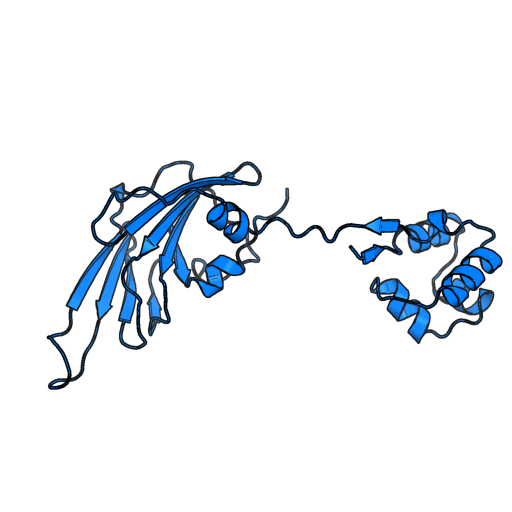S A C 1
ATOM 683 O O . HIS A 1 87 ? -20.218 5.610 17.894 1.00 73.81 87 HIS A O 1
ATOM 689 N N . PRO A 1 88 ? -21.548 5.168 19.649 1.00 76.75 88 PRO A N 1
ATOM 690 C CA . PRO A 1 88 ? -20.800 5.998 20.610 1.00 76.75 88 PRO A CA 1
ATOM 691 C C . PRO A 1 88 ? -19.286 5.747 20.661 1.00 76.75 88 PRO A C 1
ATOM 693 O O . PRO A 1 88 ? -18.510 6.578 21.138 1.00 76.75 88 PRO A O 1
ATOM 696 N N . HIS A 1 89 ? -18.848 4.580 20.192 1.00 79.88 89 HIS A N 1
ATOM 697 C CA . HIS A 1 89 ? -17.448 4.164 20.207 1.00 79.88 89 HIS A CA 1
ATOM 698 C C . HIS A 1 89 ? -16.816 4.029 18.821 1.00 79.88 89 HIS A C 1
ATOM 700 O O . HIS A 1 89 ? -15.616 3.762 18.760 1.00 79.88 89 HIS A O 1
ATOM 706 N N . LEU A 1 90 ? -17.568 4.241 17.735 1.00 85.38 90 LEU A N 1
ATOM 707 C CA . LEU A 1 90 ? -17.079 4.078 16.366 1.00 85.38 90 LEU A CA 1
ATOM 708 C C . LEU A 1 90 ? -17.279 5.339 15.531 1.00 85.38 90 LEU A C 1
ATOM 710 O O . LEU A 1 90 ? -18.247 6.078 15.683 1.00 85.38 90 LEU A O 1
ATOM 714 N N . GLN A 1 91 ? -16.343 5.549 14.619 1.00 89.50 91 GLN A N 1
ATOM 715 C CA . GLN A 1 91 ? -16.464 6.483 13.515 1.00 89.50 91 GLN A CA 1
ATOM 716 C C . GLN A 1 91 ? -16.398 5.692 12.210 1.00 89.50 91 GLN A C 1
ATOM 718 O O . GLN A 1 91 ? -15.422 4.974 11.997 1.00 89.50 91 GLN A O 1
ATOM 723 N N . THR A 1 92 ? -17.403 5.834 11.350 1.00 91.38 92 THR A N 1
ATOM 724 C CA . THR A 1 92 ? -17.508 5.096 10.087 1.00 91.38 92 THR A CA 1
ATOM 725 C C . THR A 1 92 ? -17.176 6.009 8.909 1.00 91.38 92 THR A C 1
ATOM 727 O O . THR A 1 92 ? -17.722 7.101 8.779 1.00 91.38 92 THR A O 1
ATOM 730 N N . VAL A 1 93 ? -16.278 5.572 8.028 1.00 92.94 93 VAL A N 1
ATOM 731 C CA . VAL A 1 93 ? -15.935 6.262 6.779 1.00 92.94 93 VAL A CA 1
ATOM 732 C C . VAL A 1 93 ? -16.168 5.312 5.615 1.00 92.94 93 VAL A C 1
ATOM 734 O O . VAL A 1 93 ? -15.636 4.204 5.602 1.00 92.94 93 VAL A O 1
ATOM 737 N N . ARG A 1 94 ? -16.927 5.765 4.619 1.00 92.38 94 ARG A N 1
ATOM 738 C CA . ARG A 1 94 ? -17.257 5.005 3.412 1.00 92.38 94 ARG A CA 1
ATOM 739 C C . ARG A 1 94 ? -16.611 5.660 2.205 1.00 92.38 94 ARG A C 1
ATOM 741 O O . ARG A 1 94 ? -16.781 6.857 2.005 1.00 92.38 94 ARG A O 1
ATOM 748 N N . PHE A 1 95 ? -15.878 4.894 1.406 1.00 92.12 95 PHE A N 1
ATOM 749 C CA . PHE A 1 95 ? -15.239 5.413 0.198 1.00 92.12 95 PHE A CA 1
ATOM 750 C C . PHE A 1 95 ? -14.923 4.300 -0.794 1.00 92.12 95 PHE A C 1
ATOM 752 O O . PHE A 1 95 ? -14.845 3.133 -0.418 1.00 92.12 95 PHE A O 1
ATOM 759 N N . SER A 1 96 ? -14.703 4.676 -2.049 1.00 89.19 96 SER A N 1
ATOM 760 C CA . SER A 1 96 ? -14.287 3.753 -3.104 1.00 89.19 96 SER A CA 1
ATOM 761 C C . SER A 1 96 ? -12.828 4.010 -3.471 1.00 89.19 96 SER A C 1
ATOM 763 O O . SER A 1 96 ? -12.393 5.160 -3.577 1.00 89.19 96 SER A O 1
ATOM 765 N N . HIS A 1 97 ? -12.053 2.948 -3.667 1.00 85.62 97 HIS A N 1
ATOM 766 C CA . HIS A 1 97 ? -10.662 3.041 -4.097 1.00 85.62 97 HIS A CA 1
ATOM 767 C C . HIS A 1 97 ? -10.272 1.818 -4.932 1.00 85.62 97 HIS A C 1
ATOM 769 O O . HIS A 1 97 ? -10.592 0.695 -4.565 1.00 85.62 97 HIS A O 1
ATOM 775 N N . GLY A 1 98 ? -9.599 2.022 -6.070 1.00 78.12 98 GLY A N 1
ATOM 776 C CA . GLY A 1 98 ? -9.135 0.910 -6.911 1.00 78.12 98 GLY A CA 1
ATOM 777 C C . GLY A 1 98 ? -10.249 -0.034 -7.389 1.00 78.12 98 GLY A C 1
ATOM 778 O O . GLY A 1 98 ? -10.029 -1.234 -7.452 1.00 78.12 98 GLY A O 1
ATOM 779 N N . GLY A 1 99 ? -11.455 0.484 -7.661 1.00 80.44 99 GLY A N 1
ATOM 780 C CA . GLY A 1 99 ? -12.604 -0.325 -8.100 1.00 80.44 99 GLY A CA 1
ATOM 781 C C . GLY A 1 99 ? -13.321 -1.102 -6.989 1.00 80.44 99 GLY A C 1
ATOM 782 O O . GLY A 1 99 ? -14.274 -1.818 -7.276 1.00 80.44 99 GLY A O 1
ATOM 783 N N . GLN A 1 100 ? -12.901 -0.944 -5.731 1.00 83.81 100 GLN A N 1
ATOM 784 C CA . GLN A 1 100 ? -13.518 -1.582 -4.569 1.00 83.81 100 GLN A CA 1
ATOM 785 C C . GLN A 1 100 ? -14.153 -0.546 -3.639 1.00 83.81 100 GLN A C 1
ATOM 787 O O . GLN A 1 100 ? -13.641 0.566 -3.486 1.00 83.81 100 GLN A O 1
ATOM 792 N N . ASP A 1 101 ? -15.245 -0.937 -2.985 1.00 88.94 101 ASP A N 1
ATOM 793 C CA . ASP A 1 101 ? -15.905 -0.141 -1.955 1.00 88.94 101 ASP A CA 1
ATOM 794 C C . ASP A 1 101 ? -15.443 -0.566 -0.559 1.00 88.94 101 ASP A C 1
ATOM 796 O O . ASP A 1 101 ? -15.443 -1.750 -0.214 1.00 88.94 101 ASP A O 1
ATOM 800 N N . PHE A 1 102 ? -15.103 0.423 0.264 1.00 89.56 102 PHE A N 1
ATOM 801 C CA . PHE A 1 102 ? -14.627 0.250 1.629 1.00 89.56 102 PHE A CA 1
ATOM 802 C C . PHE A 1 102 ? -15.573 0.909 2.628 1.00 89.56 102 PHE A C 1
ATOM 804 O O . PHE A 1 102 ? -16.053 2.029 2.417 1.00 89.56 102 PHE A O 1
ATOM 811 N N . THR A 1 103 ? -15.743 0.235 3.761 1.00 90.75 103 THR A N 1
ATOM 812 C CA . THR A 1 103 ? -16.364 0.779 4.970 1.00 90.75 103 THR A CA 1
ATOM 813 C C . THR A 1 103 ? -15.376 0.603 6.119 1.00 90.75 103 THR A C 1
ATOM 815 O O . THR A 1 103 ? -15.068 -0.510 6.537 1.00 90.75 103 THR A O 1
ATOM 818 N N . VAL A 1 104 ? -14.812 1.712 6.598 1.00 91.25 104 VAL A N 1
ATOM 819 C CA . VAL A 1 104 ? -13.785 1.734 7.645 1.00 91.25 104 VAL A CA 1
ATOM 820 C C . VAL A 1 104 ? -14.390 2.248 8.942 1.00 91.25 104 VAL A C 1
ATOM 822 O O . VAL A 1 104 ? -14.749 3.419 9.046 1.00 91.25 104 VAL A O 1
ATOM 825 N N . HIS A 1 105 ? -14.444 1.389 9.951 1.00 90.50 105 HIS A N 1
ATOM 826 C CA . HIS A 1 105 ? -14.856 1.716 11.307 1.00 90.50 105 HIS A CA 1
ATOM 827 C C . HIS A 1 105 ? -13.617 1.945 12.173 1.00 90.50 105 HIS A C 1
ATOM 829 O O . HIS A 1 105 ? -12.802 1.047 12.363 1.00 90.50 105 HIS A O 1
ATOM 835 N N . THR A 1 106 ? -13.462 3.139 12.734 1.00 90.12 106 THR A N 1
ATOM 836 C CA . THR A 1 106 ? -12.371 3.459 13.659 1.00 90.12 106 THR A CA 1
ATOM 837 C C . THR A 1 106 ? -12.907 3.573 15.075 1.00 90.12 106 THR A C 1
ATOM 839 O O . THR A 1 106 ? -13.813 4.362 15.344 1.00 90.12 106 THR A O 1
ATOM 842 N N . LEU A 1 107 ? -12.320 2.816 16.002 1.00 88.06 107 LEU A N 1
ATOM 843 C CA . LEU A 1 107 ? -12.611 2.963 17.425 1.00 88.06 107 LEU A CA 1
ATOM 844 C C . LEU A 1 107 ? -12.160 4.332 17.939 1.00 88.06 107 LEU A C 1
ATOM 846 O O . LEU A 1 107 ? -11.048 4.779 17.670 1.00 88.06 107 LEU A O 1
ATOM 850 N N . LYS A 1 108 ? -12.989 4.976 18.759 1.00 84.62 108 LYS A N 1
ATOM 851 C CA . LYS A 1 108 ? -12.630 6.251 19.402 1.00 84.62 108 LYS A CA 1
ATOM 852 C C . LYS A 1 108 ? -11.701 6.069 20.606 1.00 84.62 108 LYS A C 1
ATOM 854 O O . LYS A 1 108 ? -10.846 6.915 20.869 1.00 84.62 108 LYS A O 1
ATOM 859 N N . LYS A 1 109 ? -11.855 4.966 21.347 1.00 83.88 109 LYS A N 1
ATOM 860 C CA . LYS A 1 109 ? -11.045 4.640 22.534 1.00 83.88 109 LYS A CA 1
ATOM 861 C C . LYS A 1 109 ? -9.751 3.942 22.102 1.00 83.88 109 LYS A C 1
ATOM 863 O O . LYS A 1 109 ? -9.790 2.981 21.339 1.00 83.88 109 LYS A O 1
ATOM 868 N N . ARG A 1 110 ? -8.602 4.406 22.610 1.00 84.50 110 ARG A N 1
ATOM 869 C CA . ARG A 1 110 ? -7.303 3.744 22.392 1.00 84.50 110 ARG A CA 1
ATOM 870 C C . ARG A 1 110 ? -7.199 2.462 23.217 1.00 84.50 110 ARG A C 1
ATOM 872 O O . ARG A 1 110 ? -7.422 2.493 24.425 1.00 84.50 110 ARG A O 1
ATOM 879 N N . ALA A 1 111 ? -6.801 1.370 22.572 1.00 84.25 111 ALA A N 1
ATOM 880 C CA . ALA A 1 111 ? -6.470 0.106 23.216 1.00 84.25 111 ALA A CA 1
ATOM 881 C C . ALA A 1 111 ? -5.051 0.142 23.810 1.00 84.25 111 ALA A C 1
ATOM 883 O O . ALA A 1 111 ? -4.108 0.646 23.189 1.00 84.25 111 ALA A O 1
ATOM 884 N N . GLY A 1 112 ? -4.901 -0.418 25.011 1.00 82.62 112 GLY A N 1
ATOM 885 C CA . GLY A 1 112 ? -3.614 -0.593 25.688 1.00 82.62 112 GLY A CA 1
ATOM 886 C C . GLY A 1 112 ? -3.211 -2.064 25.786 1.00 82.62 112 GLY A C 1
ATOM 887 O O . GLY A 1 112 ? -3.970 -2.952 25.409 1.00 82.62 112 GLY A O 1
ATOM 888 N N . ARG A 1 113 ? -2.035 -2.342 26.366 1.00 82.00 113 ARG A N 1
ATOM 889 C CA . ARG A 1 113 ? -1.491 -3.713 26.479 1.00 82.00 113 ARG A CA 1
ATOM 890 C C . ARG A 1 113 ? -2.374 -4.690 27.269 1.00 82.00 113 ARG A C 1
ATOM 892 O O . ARG A 1 113 ? -2.235 -5.893 27.103 1.00 82.00 113 ARG A O 1
ATOM 899 N N . HIS A 1 114 ? -3.271 -4.178 28.110 1.00 86.12 114 HIS A N 1
ATOM 900 C CA . HIS A 1 114 ? -4.236 -4.964 28.890 1.00 86.12 114 HIS A CA 1
ATOM 901 C C . HIS A 1 114 ? -5.578 -5.182 28.170 1.00 86.12 114 HIS A C 1
ATOM 903 O O . HIS A 1 114 ? -6.499 -5.753 28.750 1.00 86.12 114 HIS A O 1
ATOM 909 N N . THR A 1 115 ? -5.712 -4.691 26.936 1.00 87.81 115 THR A N 1
ATOM 910 C CA . THR A 1 115 ? -6.908 -4.846 26.107 1.00 87.81 115 THR A CA 1
ATOM 911 C C . THR A 1 115 ? -6.724 -6.018 25.151 1.00 87.81 115 THR A C 1
ATOM 913 O O . THR A 1 115 ? -5.767 -6.049 24.380 1.00 87.81 115 THR A O 1
ATOM 916 N N . PHE A 1 116 ? -7.666 -6.947 25.158 1.00 88.19 116 PHE A N 1
ATOM 917 C CA . PHE A 1 116 ? -7.736 -8.100 24.275 1.00 88.19 116 PHE A CA 1
ATOM 918 C C . PHE A 1 116 ? -8.923 -7.913 23.332 1.00 88.19 116 PHE A C 1
ATOM 920 O O . PHE A 1 116 ? -10.030 -7.635 23.780 1.00 88.19 116 PHE A O 1
ATOM 927 N N . ILE A 1 117 ? -8.704 -8.039 22.027 1.00 88.38 117 ILE A N 1
ATOM 928 C CA . ILE A 1 117 ? -9.769 -7.963 21.025 1.00 88.38 117 ILE A CA 1
ATOM 929 C C . ILE A 1 117 ? -10.173 -9.388 20.656 1.00 88.38 117 ILE A C 1
ATOM 931 O O . ILE A 1 117 ? -9.331 -10.180 20.225 1.00 88.38 117 ILE A O 1
ATOM 935 N N . ARG A 1 118 ? -11.451 -9.728 20.825 1.00 86.31 118 ARG A N 1
ATOM 936 C CA . ARG A 1 118 ? -12.006 -11.017 20.405 1.00 86.31 118 ARG A CA 1
ATOM 937 C C . ARG A 1 118 ? -12.996 -10.825 19.271 1.00 86.31 118 ARG A C 1
ATOM 939 O O . ARG A 1 118 ? -13.958 -10.073 19.405 1.00 86.31 118 ARG A O 1
ATOM 946 N N . CYS A 1 119 ? -12.765 -11.533 18.178 1.00 84.06 119 CYS A N 1
ATOM 947 C CA . CYS A 1 119 ? -13.619 -11.569 17.004 1.00 84.06 119 CYS A CA 1
ATOM 948 C C . CYS A 1 119 ? -14.372 -12.900 17.014 1.00 84.06 119 CYS A C 1
ATOM 950 O O . CYS A 1 119 ? -13.786 -13.979 16.967 1.00 84.06 119 CYS A O 1
ATOM 952 N N . HIS A 1 120 ? -15.687 -12.844 17.131 1.00 80.25 120 HIS A N 1
ATOM 953 C CA . HIS A 1 120 ? -16.517 -14.034 17.189 1.00 80.25 120 HIS A CA 1
ATOM 954 C C . HIS A 1 120 ? -16.871 -14.525 15.784 1.00 80.25 120 HIS A C 1
ATOM 956 O O . HIS A 1 120 ? -17.048 -13.703 14.881 1.00 80.25 120 HIS A O 1
ATOM 962 N N . PRO A 1 121 ? -17.089 -15.844 15.605 1.00 71.25 121 PRO A N 1
ATOM 963 C CA . PRO A 1 121 ? -17.541 -16.404 14.336 1.00 71.25 121 PRO A CA 1
ATOM 964 C C . PRO A 1 121 ? -18.819 -15.790 13.762 1.00 71.25 121 PRO A C 1
ATOM 966 O O . PRO A 1 121 ? -19.049 -15.825 12.560 1.00 71.25 121 PRO A O 1
ATOM 969 N N . SER A 1 122 ? -19.641 -15.194 14.624 1.00 71.56 122 SER A N 1
ATOM 970 C CA . SER A 1 122 ? -20.858 -14.483 14.248 1.00 71.56 122 SER A CA 1
ATOM 971 C C . SER A 1 122 ? -20.617 -13.149 13.535 1.00 71.56 122 SER A C 1
ATOM 973 O O . SER A 1 122 ? -21.587 -12.552 13.090 1.00 71.56 122 SER A O 1
ATOM 975 N N . GLY A 1 123 ? -19.379 -12.644 13.472 1.00 71.75 123 GLY A N 1
ATOM 976 C CA . GLY A 1 123 ? -19.057 -11.296 12.983 1.00 71.75 123 GLY A CA 1
ATOM 977 C C . GLY A 1 123 ? -19.084 -10.212 14.068 1.00 71.75 123 GLY A C 1
ATOM 978 O O . GLY A 1 123 ? -18.901 -9.036 13.767 1.00 71.75 123 GLY A O 1
ATOM 979 N N . SER A 1 124 ? -19.299 -10.583 15.334 1.00 81.94 124 SER A N 1
ATOM 980 C CA . SER A 1 124 ? -19.241 -9.650 16.468 1.00 81.94 124 SER A CA 1
ATOM 981 C C . SER A 1 124 ? -17.798 -9.454 16.933 1.00 81.94 124 SER A C 1
ATOM 983 O O . SER A 1 124 ? -17.044 -10.422 17.005 1.00 81.94 124 SER A O 1
ATOM 985 N N . VAL A 1 125 ? -17.423 -8.243 17.344 1.00 86.44 125 VAL A N 1
ATOM 986 C CA . VAL A 1 125 ? -16.106 -7.961 17.943 1.00 86.44 125 VAL A CA 1
ATOM 987 C C . VAL A 1 125 ? -16.289 -7.352 19.326 1.00 86.44 125 VAL A C 1
ATOM 989 O O . VAL A 1 125 ? -17.075 -6.419 19.497 1.00 86.44 125 VAL A O 1
ATOM 992 N N . VAL A 1 126 ? -15.551 -7.857 20.313 1.00 88.12 126 VAL A N 1
ATOM 993 C CA . VAL A 1 126 ? -15.555 -7.358 21.695 1.00 88.12 126 VAL A CA 1
ATOM 994 C C . VAL A 1 126 ? -14.139 -7.014 22.155 1.00 88.12 126 VAL A C 1
ATOM 996 O O . VAL A 1 126 ? -13.169 -7.671 21.778 1.00 88.12 126 VAL A O 1
ATOM 999 N N . ALA A 1 127 ? -14.015 -5.963 22.962 1.00 86.25 127 ALA A N 1
ATOM 1000 C CA . ALA A 1 127 ? -12.790 -5.610 23.667 1.00 86.25 127 ALA A CA 1
ATOM 1001 C C . ALA A 1 127 ? -12.927 -6.031 25.126 1.00 86.25 127 ALA A C 1
ATOM 1003 O O . ALA A 1 127 ? -13.797 -5.532 25.832 1.00 86.25 127 ALA A O 1
ATOM 1004 N N . GLU A 1 128 ? -12.043 -6.905 25.585 1.00 87.62 128 GLU A N 1
ATOM 1005 C CA . GLU A 1 128 ? -11.925 -7.296 26.985 1.00 87.62 128 GLU A CA 1
ATOM 1006 C C . GLU A 1 128 ? -10.724 -6.587 27.599 1.00 87.62 128 GLU A C 1
ATOM 1008 O O . GLU A 1 128 ? -9.601 -6.703 27.110 1.00 87.62 128 GLU A O 1
ATOM 1013 N N . GLN A 1 129 ? -10.938 -5.842 28.673 1.00 84.62 129 GLN A N 1
ATOM 1014 C CA . GLN A 1 129 ? -9.879 -5.150 29.386 1.00 84.62 129 GLN A CA 1
ATOM 1015 C C . GLN A 1 129 ? -9.685 -5.793 30.755 1.00 84.62 129 GLN A C 1
ATOM 1017 O O . GLN A 1 129 ? -10.588 -5.757 31.584 1.00 84.62 129 GLN A O 1
ATOM 1022 N N . LEU A 1 130 ? -8.512 -6.389 30.987 1.00 79.75 130 LEU A N 1
ATOM 1023 C CA . LEU A 1 130 ? -8.204 -7.120 32.219 1.00 79.75 130 LEU A CA 1
ATOM 1024 C C . LEU A 1 130 ? -7.261 -6.306 33.107 1.00 79.75 130 LEU A C 1
ATOM 1026 O O . LEU A 1 130 ? -6.103 -6.082 32.750 1.00 79.75 130 LEU A O 1
ATOM 1030 N N . TYR A 1 131 ? -7.742 -5.901 34.281 1.00 72.69 131 TYR A N 1
ATOM 1031 C CA . TYR A 1 131 ? -6.942 -5.186 35.274 1.00 72.69 131 TYR A CA 1
ATOM 1032 C C . TYR A 1 131 ? -6.666 -6.061 36.502 1.00 72.69 131 TYR A C 1
ATOM 1034 O O . TYR A 1 131 ? -7.595 -6.676 37.031 1.00 72.69 131 TYR A O 1
ATOM 1042 N N . PRO A 1 132 ? -5.414 -6.104 36.999 1.00 62.72 132 PRO A N 1
ATOM 1043 C CA . PRO A 1 132 ? -5.113 -6.693 38.298 1.00 62.72 132 PRO A CA 1
ATOM 1044 C C . PRO A 1 132 ? -5.889 -5.980 39.410 1.00 62.72 132 PRO A C 1
ATOM 1046 O O . PRO A 1 132 ? -6.109 -4.766 39.349 1.00 62.72 132 PRO A O 1
ATOM 1049 N N . LEU A 1 133 ? -6.275 -6.732 40.441 1.00 61.94 133 LEU A N 1
ATOM 1050 C CA . LEU A 1 133 ? -6.974 -6.196 41.610 1.00 61.94 133 LEU A CA 1
ATOM 1051 C C . LEU A 1 133 ? -6.198 -5.006 42.209 1.00 61.94 133 LEU A C 1
ATOM 1053 O O . LEU A 1 133 ? -5.023 -5.136 42.542 1.00 61.94 133 LEU A O 1
ATOM 1057 N N . GLY A 1 134 ? -6.872 -3.858 42.354 1.00 62.09 134 GLY A N 1
ATOM 1058 C CA . GLY A 1 134 ? -6.372 -2.696 43.103 1.00 62.09 134 GLY A CA 1
ATOM 1059 C C . GLY A 1 134 ? -5.802 -1.518 42.299 1.00 62.09 134 GLY A C 1
ATOM 1060 O O . GLY A 1 134 ? -5.344 -0.569 42.927 1.00 62.09 134 GLY A O 1
ATOM 1061 N N . ILE A 1 135 ? -5.818 -1.529 40.954 1.00 57.94 135 ILE A N 1
ATOM 1062 C CA . ILE A 1 135 ? -5.169 -0.470 40.134 1.00 57.94 135 ILE A CA 1
ATOM 1063 C C . ILE A 1 135 ? -6.144 0.285 39.188 1.00 57.94 135 ILE A C 1
ATOM 1065 O O . ILE A 1 135 ? -5.816 1.348 38.662 1.00 57.94 135 ILE A O 1
ATOM 1069 N N . SER A 1 136 ? -7.372 -0.196 38.970 1.00 59.41 136 SER A N 1
ATOM 1070 C CA . SER A 1 136 ? -8.375 0.450 38.094 1.00 59.41 136 SER A CA 1
ATOM 1071 C C . SER A 1 136 ? -9.768 -0.169 38.295 1.00 59.41 136 SER A C 1
ATOM 1073 O O . SER A 1 136 ? -9.872 -1.090 39.113 1.00 59.41 136 SER A O 1
ATOM 1075 N N . PRO A 1 137 ? -10.844 0.294 37.613 1.00 60.81 137 PRO A N 1
ATOM 1076 C CA . PRO A 1 137 ? -12.131 -0.397 37.674 1.00 60.81 137 PRO A CA 1
ATOM 1077 C C . PRO A 1 137 ? -12.007 -1.872 37.263 1.00 60.81 137 PRO A C 1
ATOM 1079 O O . PRO A 1 137 ? -11.027 -2.284 36.634 1.00 60.81 137 PRO A O 1
ATOM 1082 N N . ALA A 1 138 ? -13.005 -2.665 37.667 1.00 65.62 138 ALA A N 1
ATOM 1083 C CA . ALA A 1 138 ? -13.090 -4.092 37.374 1.00 65.62 138 ALA A CA 1
ATOM 1084 C C . ALA A 1 138 ? -12.887 -4.380 35.879 1.00 65.62 138 ALA A C 1
ATOM 1086 O O . ALA A 1 138 ? -13.143 -3.524 35.032 1.00 65.62 138 ALA A O 1
ATOM 1087 N N . SER A 1 139 ? -12.440 -5.599 35.572 1.00 75.62 139 SER A N 1
ATOM 1088 C CA . SER A 1 139 ? -12.303 -6.049 34.188 1.00 75.62 139 SER A CA 1
ATOM 1089 C C . SER A 1 139 ? -13.589 -5.765 33.401 1.00 75.62 139 SER A C 1
ATOM 1091 O O . SER A 1 139 ? -14.678 -6.122 33.849 1.00 75.62 139 SER A O 1
ATOM 1093 N N . GLU A 1 140 ? -13.458 -5.094 32.258 1.00 80.19 140 GLU A N 1
ATOM 1094 C CA . GLU A 1 140 ? -14.576 -4.574 31.463 1.00 80.19 140 GLU A CA 1
ATOM 1095 C C . GLU A 1 140 ? -14.639 -5.310 30.120 1.00 80.19 140 GLU A C 1
ATOM 1097 O O . GLU A 1 140 ? -13.604 -5.562 29.502 1.00 80.19 140 GLU A O 1
ATOM 1102 N N . VAL A 1 141 ? -15.848 -5.631 29.650 1.00 83.62 141 VAL A N 1
ATOM 1103 C CA . VAL A 1 141 ? -16.081 -6.133 28.290 1.00 83.62 141 VAL A CA 1
ATOM 1104 C C . VAL A 1 141 ? -16.922 -5.113 27.535 1.00 83.62 141 VAL A C 1
ATOM 1106 O O . VAL A 1 141 ? -18.075 -4.871 27.883 1.00 83.62 141 VAL A O 1
ATOM 1109 N N . THR A 1 142 ? -16.352 -4.521 26.490 1.00 81.88 142 THR A N 1
ATOM 1110 C CA . THR A 1 142 ? -17.030 -3.545 25.635 1.00 81.88 142 THR A CA 1
ATOM 1111 C C . THR A 1 142 ? -17.350 -4.183 24.286 1.00 81.88 142 THR A C 1
ATOM 1113 O O . THR A 1 142 ? -16.450 -4.636 23.576 1.00 81.88 142 THR A O 1
ATOM 1116 N N . GLY A 1 143 ? -18.626 -4.185 23.894 1.00 79.81 143 GLY A N 1
ATOM 1117 C CA . GLY A 1 143 ? -19.018 -4.521 22.525 1.00 79.81 143 GLY A CA 1
ATOM 1118 C C . GLY A 1 143 ? -18.473 -3.476 21.554 1.00 79.81 143 GLY A C 1
ATOM 1119 O O . GLY A 1 143 ? -18.824 -2.302 21.657 1.00 79.81 143 GLY A O 1
ATOM 1120 N N . ILE A 1 144 ? -17.593 -3.888 20.641 1.00 80.25 144 ILE A N 1
ATOM 1121 C CA . ILE A 1 144 ? -16.992 -2.990 19.651 1.00 80.25 144 ILE A CA 1
ATOM 1122 C C . ILE A 1 144 ? -17.857 -2.928 18.401 1.00 80.25 144 ILE A C 1
ATOM 1124 O O . ILE A 1 144 ? -18.143 -1.838 17.918 1.00 80.25 144 ILE A O 1
ATOM 1128 N N . PHE A 1 145 ? -18.231 -4.091 17.874 1.00 78.06 145 PHE A N 1
ATOM 1129 C CA . PHE A 1 145 ? -18.856 -4.218 16.565 1.00 78.06 145 PHE A CA 1
ATOM 1130 C C . PHE A 1 145 ? -19.873 -5.357 16.576 1.00 78.06 145 PHE A C 1
ATOM 1132 O O . PHE A 1 145 ? -19.627 -6.403 17.186 1.00 78.06 145 PHE A O 1
ATOM 1139 N N . GLN A 1 146 ? -21.010 -5.159 15.913 1.00 74.44 146 GLN A N 1
ATOM 1140 C CA . GLN A 1 146 ? -22.076 -6.155 15.813 1.00 74.44 146 GLN A CA 1
ATOM 1141 C C . GLN A 1 146 ? -22.287 -6.612 14.360 1.00 74.44 146 GLN A C 1
ATOM 1143 O O . GLN A 1 146 ? -22.093 -5.817 13.444 1.00 74.44 146 GLN A O 1
ATOM 1148 N N . PRO A 1 147 ? -22.747 -7.856 14.120 1.00 67.56 147 PRO A N 1
ATOM 1149 C CA . PRO A 1 147 ? -22.784 -8.443 12.776 1.00 67.56 147 PRO A CA 1
ATOM 1150 C C . PRO A 1 147 ? -23.638 -7.668 11.767 1.00 67.56 147 PRO A C 1
ATOM 1152 O O . PRO A 1 147 ? -23.325 -7.656 10.582 1.00 67.56 147 PRO A O 1
ATOM 1155 N N . TYR A 1 148 ? -24.700 -6.995 12.225 1.00 68.31 148 TYR A N 1
ATOM 1156 C CA . TYR A 1 148 ? -25.586 -6.212 11.356 1.00 68.31 148 TYR A CA 1
ATOM 1157 C C . TYR A 1 148 ? -24.916 -4.958 10.771 1.00 68.31 148 TYR A C 1
ATOM 1159 O O . TYR A 1 148 ? -25.459 -4.361 9.848 1.00 68.31 148 TYR A O 1
ATOM 1167 N N . GLN A 1 149 ? -23.767 -4.541 11.314 1.00 71.00 149 GLN A N 1
ATOM 1168 C CA . GLN A 1 149 ? -23.007 -3.384 10.838 1.00 71.00 149 GLN A CA 1
ATOM 1169 C C . GLN A 1 149 ? -22.117 -3.728 9.630 1.00 71.00 149 GLN A C 1
ATOM 1171 O O . GLN A 1 149 ? -21.492 -2.833 9.073 1.00 71.00 149 GLN A O 1
ATOM 1176 N N . ILE A 1 150 ? -22.038 -5.005 9.227 1.00 76.62 150 ILE A N 1
ATOM 1177 C CA . ILE A 1 150 ? -21.280 -5.437 8.045 1.00 76.62 150 ILE A CA 1
ATOM 1178 C C . ILE A 1 150 ? -22.098 -5.125 6.797 1.00 76.62 150 ILE A C 1
ATOM 1180 O O . ILE A 1 150 ? -23.151 -5.721 6.572 1.00 76.62 150 ILE A O 1
ATOM 1184 N N . GLU A 1 151 ? -21.589 -4.229 5.957 1.00 77.88 151 GLU A N 1
ATOM 1185 C CA . GLU A 1 151 ? -22.241 -3.876 4.698 1.00 77.88 151 GLU A CA 1
ATOM 1186 C C . GLU A 1 151 ? -21.922 -4.910 3.609 1.00 77.88 151 GLU A C 1
ATOM 1188 O O . GLU A 1 151 ? -20.745 -5.093 3.272 1.00 77.88 151 GLU A O 1
ATOM 1193 N N . PRO A 1 152 ? -22.935 -5.588 3.032 1.00 77.25 152 PRO A N 1
ATOM 1194 C CA . PRO A 1 152 ? -22.722 -6.537 1.944 1.00 77.25 152 PRO A CA 1
ATOM 1195 C C . PRO A 1 152 ? -22.125 -5.860 0.705 1.00 77.25 152 PRO A C 1
ATOM 1197 O O . PRO A 1 152 ? -22.501 -4.743 0.356 1.00 77.25 152 PRO A O 1
ATOM 1200 N N . GLY A 1 153 ? -21.209 -6.551 0.020 1.00 79.25 153 GLY A N 1
ATOM 1201 C CA . GLY A 1 153 ? -20.547 -6.038 -1.186 1.00 79.25 153 GLY A CA 1
ATOM 1202 C C . GLY A 1 153 ? -19.476 -4.974 -0.926 1.00 79.25 153 GLY A C 1
ATOM 1203 O O . GLY A 1 153 ? -18.905 -4.450 -1.881 1.00 79.25 153 GLY A O 1
ATOM 1204 N N . ARG A 1 154 ? -19.186 -4.665 0.345 1.00 86.12 154 ARG A N 1
ATOM 1205 C CA . ARG A 1 154 ? -18.127 -3.743 0.761 1.00 86.12 154 ARG A CA 1
ATOM 1206 C C . ARG A 1 154 ? -17.079 -4.464 1.593 1.00 86.12 154 ARG A C 1
ATOM 1208 O O . ARG A 1 154 ? -17.371 -5.396 2.344 1.00 86.12 154 ARG A O 1
ATOM 1215 N N . ILE A 1 155 ? -15.843 -3.996 1.497 1.00 86.12 155 ILE A N 1
ATOM 1216 C CA . ILE A 1 155 ? -14.756 -4.444 2.361 1.00 86.12 155 ILE A CA 1
ATOM 1217 C C . ILE A 1 155 ? -14.880 -3.692 3.687 1.00 86.12 155 ILE A C 1
ATOM 1219 O O . ILE A 1 155 ? -14.684 -2.476 3.743 1.00 86.12 155 ILE A O 1
ATOM 1223 N N . ASN A 1 156 ? -15.213 -4.413 4.757 1.00 86.12 156 ASN A N 1
ATOM 1224 C CA . ASN A 1 156 ? -15.445 -3.824 6.072 1.00 86.12 156 ASN A CA 1
ATOM 1225 C C . ASN A 1 156 ? -14.161 -3.917 6.908 1.00 86.12 156 ASN A C 1
ATOM 1227 O O . ASN A 1 156 ? -13.654 -5.011 7.143 1.00 86.12 156 ASN A O 1
ATOM 1231 N N . ILE A 1 157 ? -13.620 -2.790 7.371 1.00 88.25 157 ILE A N 1
ATOM 1232 C CA . ILE A 1 157 ? -12.364 -2.734 8.135 1.00 88.25 157 ILE A CA 1
ATOM 1233 C C . ILE A 1 157 ? -12.618 -2.085 9.493 1.00 88.25 157 ILE A C 1
ATOM 1235 O O . ILE A 1 157 ? -13.013 -0.928 9.565 1.00 88.25 157 ILE A O 1
ATOM 1239 N N . LEU A 1 158 ? -12.323 -2.794 10.578 1.00 88.94 158 LEU A N 1
ATOM 1240 C CA . LEU A 1 158 ? -12.286 -2.259 11.932 1.00 88.94 158 LEU A CA 1
ATOM 1241 C C . LEU A 1 158 ? -10.844 -1.911 12.323 1.00 88.94 158 LEU A C 1
ATOM 1243 O O . LEU A 1 158 ? -9.995 -2.786 12.516 1.00 88.94 158 LEU A O 1
ATOM 1247 N N . VAL A 1 159 ? -10.580 -0.617 12.489 1.00 90.19 159 VAL A N 1
ATOM 1248 C CA . VAL A 1 159 ? -9.287 -0.077 12.907 1.00 90.19 159 VAL A CA 1
ATOM 1249 C C . VAL A 1 159 ? -9.274 0.138 14.418 1.00 90.19 159 VAL A C 1
ATOM 1251 O O . VAL A 1 159 ? -9.994 0.980 14.964 1.00 90.19 159 VAL A O 1
ATOM 1254 N N . ILE A 1 160 ? -8.392 -0.597 15.094 1.00 89.81 160 ILE A N 1
ATOM 1255 C CA . ILE A 1 160 ? -8.129 -0.485 16.529 1.00 89.81 160 ILE A CA 1
ATOM 1256 C C . ILE A 1 160 ? -6.944 0.476 16.745 1.00 89.81 160 ILE A C 1
ATOM 1258 O O . ILE A 1 160 ? -5.803 0.144 16.391 1.00 89.81 160 ILE A O 1
ATOM 1262 N N . PRO A 1 161 ? -7.148 1.675 17.320 1.00 87.06 161 PRO A N 1
ATOM 1263 C CA . PRO A 1 161 ? -6.045 2.563 17.649 1.00 87.06 161 PRO A CA 1
ATOM 1264 C C . PRO A 1 161 ? -5.333 2.091 18.920 1.00 87.06 161 PRO A C 1
ATOM 1266 O O . PRO A 1 161 ? -5.967 1.730 19.909 1.00 87.06 161 PRO A O 1
ATOM 1269 N N . GLY A 1 162 ? -4.004 2.167 18.923 1.00 85.94 162 GLY A N 1
ATOM 1270 C CA . GLY A 1 162 ? -3.172 1.743 20.049 1.00 85.94 162 GLY A CA 1
ATOM 1271 C C . GLY A 1 162 ? -2.592 0.344 19.865 1.00 85.94 162 GLY A C 1
ATOM 1272 O O . GLY A 1 162 ? -2.401 -0.118 18.740 1.00 85.94 162 GLY A O 1
ATOM 1273 N N . SER A 1 163 ? -2.248 -0.298 20.978 1.00 83.94 163 SER A N 1
ATOM 1274 C CA . SER A 1 163 ? -1.501 -1.559 20.990 1.00 83.94 163 SER A CA 1
ATOM 1275 C C . SER A 1 163 ? -2.188 -2.546 21.928 1.00 83.94 163 SER A C 1
ATOM 1277 O O . SER A 1 163 ? -1.807 -2.612 23.101 1.00 83.94 163 SER A O 1
ATOM 1279 N N . PRO A 1 164 ? -3.224 -3.262 21.447 1.00 85.44 164 PRO A N 1
ATOM 1280 C CA . PRO A 1 164 ? -3.867 -4.302 22.238 1.00 85.44 164 PRO A CA 1
ATOM 1281 C C . PRO A 1 164 ? -2.850 -5.388 22.608 1.00 85.44 164 PRO A C 1
ATOM 1283 O O . PRO A 1 164 ? -1.872 -5.604 21.890 1.00 85.44 164 PRO A O 1
ATOM 1286 N N . GLY A 1 165 ? -3.081 -6.073 23.725 1.00 84.06 165 GLY A N 1
ATOM 1287 C CA . GLY A 1 165 ? -2.278 -7.223 24.133 1.00 84.06 165 GLY A CA 1
ATOM 1288 C C . GLY A 1 165 ? -2.389 -8.382 23.143 1.00 84.06 165 GLY A C 1
ATOM 1289 O O . GLY A 1 165 ? -1.386 -9.016 22.831 1.00 84.06 165 GLY A O 1
ATOM 1290 N N . MET A 1 166 ? -3.591 -8.629 22.613 1.00 84.25 166 MET A N 1
ATOM 1291 C CA . MET A 1 166 ? -3.844 -9.660 21.602 1.00 84.25 166 MET A CA 1
ATOM 1292 C C . MET A 1 166 ? -5.105 -9.337 20.793 1.00 84.25 166 MET A C 1
ATOM 1294 O O . MET A 1 166 ? -6.032 -8.711 21.309 1.00 84.25 166 MET A O 1
ATOM 1298 N N . ILE A 1 167 ? -5.151 -9.807 19.547 1.00 84.06 167 ILE A N 1
ATOM 1299 C CA . ILE A 1 167 ? -6.357 -9.885 18.712 1.00 84.06 167 ILE A CA 1
ATOM 1300 C C . ILE A 1 167 ? -6.557 -11.370 18.385 1.00 84.06 167 ILE A C 1
ATOM 1302 O O . ILE A 1 167 ? -5.601 -12.027 17.986 1.00 84.06 16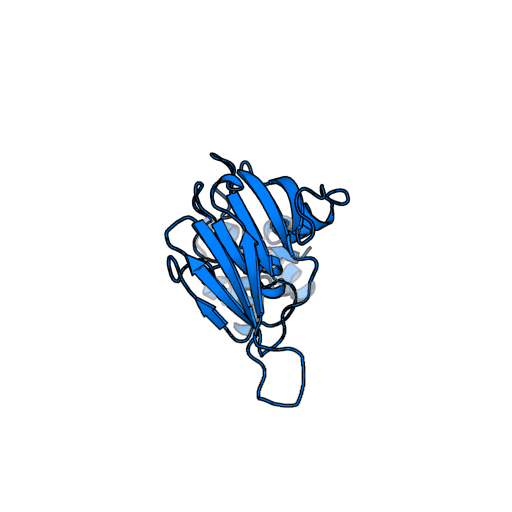7 ILE A O 1
ATOM 1306 N N . SER A 1 168 ? -7.751 -11.918 18.608 1.00 78.69 168 SER A N 1
ATOM 1307 C CA . SER A 1 168 ? -8.036 -13.353 18.445 1.00 78.69 168 SER A CA 1
ATOM 1308 C C . SER A 1 168 ? -9.419 -13.595 17.841 1.00 78.69 168 SER A C 1
ATOM 1310 O O . SER A 1 168 ? -10.326 -12.811 18.103 1.00 78.69 168 SER A O 1
ATOM 1312 N N . GLY A 1 169 ? -9.590 -14.689 17.093 1.00 64.50 169 GLY A N 1
ATOM 1313 C CA . GLY A 1 169 ? -10.874 -15.124 16.531 1.00 64.50 169 GLY A CA 1
ATOM 1314 C C . GLY A 1 169 ? -11.120 -14.731 15.062 1.00 64.50 169 GLY A C 1
ATOM 1315 O O . GLY A 1 169 ? -10.598 -13.719 14.611 1.00 64.50 169 GLY A O 1
ATOM 1316 N N . LEU A 1 170 ? -11.864 -15.619 14.376 1.00 55.69 170 LEU A N 1
ATOM 1317 C CA . LEU A 1 170 ? -12.070 -15.860 12.928 1.00 55.69 170 LEU A CA 1
ATOM 1318 C C . LEU A 1 170 ? -10.940 -15.492 11.947 1.00 55.69 170 LEU A C 1
ATOM 1320 O O . LEU A 1 170 ? -10.619 -14.324 11.771 1.00 55.69 170 LEU A O 1
ATOM 1324 N N . ASP A 1 171 ? -10.442 -16.547 11.284 1.00 48.25 171 ASP A N 1
ATOM 1325 C CA . ASP A 1 171 ? -9.348 -16.641 10.312 1.00 48.25 171 ASP A CA 1
ATOM 1326 C C . ASP A 1 171 ? -8.143 -15.739 10.599 1.00 48.25 171 ASP A C 1
ATOM 1328 O O . ASP A 1 171 ? -8.150 -14.524 10.410 1.00 48.25 171 ASP A O 1
ATOM 1332 N N . GLU A 1 172 ? -7.039 -16.393 10.966 1.00 41.53 172 GLU A N 1
ATOM 1333 C CA . GLU A 1 172 ? -5.688 -15.863 11.205 1.00 41.53 172 GLU A CA 1
ATOM 1334 C C . GLU A 1 172 ? -5.131 -14.942 10.079 1.00 41.53 172 GLU A C 1
ATOM 1336 O O . GLU A 1 172 ? -4.033 -14.401 10.201 1.00 41.53 172 GLU A O 1
ATOM 1341 N N . GLY A 1 173 ? -5.894 -14.690 9.009 1.00 39.94 173 GLY A N 1
ATOM 1342 C CA . GLY A 1 173 ? -5.628 -13.735 7.934 1.00 39.94 173 GLY A CA 1
ATOM 1343 C C . GLY A 1 173 ? -6.028 -12.272 8.196 1.00 39.94 173 GLY A C 1
ATOM 1344 O O . GLY A 1 173 ? -5.495 -11.396 7.517 1.00 39.94 173 GLY A O 1
ATOM 1345 N N . ALA A 1 174 ? -6.868 -11.940 9.190 1.00 47.09 174 ALA A N 1
ATOM 1346 C CA . ALA A 1 174 ? -7.264 -10.536 9.446 1.00 47.09 174 ALA A CA 1
ATOM 1347 C C . ALA A 1 174 ? -6.101 -9.632 9.925 1.00 47.09 174 ALA A C 1
ATOM 1349 O O . ALA A 1 174 ? -6.149 -8.408 9.787 1.00 47.09 174 ALA A O 1
ATOM 1350 N N . VAL A 1 175 ? -5.024 -10.239 10.440 1.00 45.03 175 VAL A N 1
ATOM 1351 C CA . VAL A 1 175 ? -3.784 -9.555 10.859 1.00 45.03 175 VAL A CA 1
ATOM 1352 C C . VAL A 1 175 ? -2.629 -9.806 9.874 1.00 45.03 175 VAL A C 1
ATOM 1354 O O . VAL A 1 175 ? -1.649 -9.054 9.842 1.00 45.03 175 VAL A O 1
ATOM 1357 N N . HIS A 1 176 ? -2.731 -10.831 9.027 1.00 39.25 176 HIS A N 1
ATOM 1358 C CA . HIS A 1 176 ? -1.645 -11.299 8.173 1.00 39.25 176 HIS A CA 1
ATOM 1359 C C . HIS A 1 176 ? -2.116 -11.555 6.740 1.00 39.25 176 HIS A C 1
ATOM 1361 O O . HIS A 1 176 ? -2.155 -12.675 6.258 1.00 39.25 176 HIS A O 1
ATOM 1367 N N . SER A 1 177 ? -2.311 -10.495 5.969 1.00 36.16 177 SER A N 1
ATOM 1368 C CA . SER A 1 177 ? -1.207 -10.062 5.116 1.00 36.16 177 SER A CA 1
ATOM 1369 C C . SER A 1 177 ? -1.633 -8.881 4.255 1.00 36.16 177 SER A C 1
ATOM 1371 O O . SER A 1 177 ? -2.530 -8.973 3.431 1.00 36.16 177 SER A O 1
ATOM 1373 N N . ALA A 1 178 ? -0.864 -7.800 4.307 1.00 38.03 178 ALA A N 1
ATOM 1374 C CA . ALA A 1 178 ? -0.819 -6.820 3.222 1.00 38.03 178 ALA A CA 1
ATOM 1375 C C . ALA A 1 178 ? -0.307 -7.425 1.882 1.00 38.03 178 ALA A C 1
ATOM 1377 O O . ALA A 1 178 ? 0.143 -6.686 1.016 1.00 38.03 178 ALA A O 1
ATOM 1378 N N . ARG A 1 179 ? -0.290 -8.764 1.737 1.00 35.44 179 ARG A N 1
ATOM 1379 C CA . ARG A 1 179 ? 0.264 -9.520 0.603 1.00 35.44 179 ARG A CA 1
ATOM 1380 C C . ARG A 1 179 ? -0.754 -10.434 -0.082 1.00 35.44 179 ARG A C 1
ATOM 1382 O O . ARG A 1 179 ? -0.548 -10.745 -1.248 1.00 35.44 179 ARG A O 1
ATOM 1389 N N . GLN A 1 180 ? -1.815 -10.871 0.593 1.00 44.00 180 GLN A N 1
ATOM 1390 C CA . GLN A 1 180 ? -2.937 -11.585 -0.016 1.00 44.00 180 GLN A CA 1
ATOM 1391 C C . GLN A 1 180 ? -4.132 -10.635 0.003 1.00 44.00 180 GLN A C 1
ATOM 1393 O O . GLN A 1 180 ? -4.511 -10.140 1.059 1.00 44.00 180 GLN A O 1
ATOM 1398 N N . GLY A 1 181 ? -4.639 -10.296 -1.183 1.00 51.25 181 GLY A N 1
ATOM 1399 C CA . GLY A 1 181 ? -5.659 -9.266 -1.370 1.00 51.25 181 GLY A CA 1
ATOM 1400 C C . GLY A 1 181 ? -6.902 -9.458 -0.495 1.00 51.25 181 GLY A C 1
ATOM 1401 O O . GLY A 1 181 ? -7.234 -10.566 -0.079 1.00 51.25 181 GLY A O 1
ATOM 1402 N N . LEU A 1 182 ? -7.596 -8.352 -0.226 1.00 61.75 182 LEU A N 1
ATOM 1403 C CA . LEU A 1 182 ? -8.838 -8.339 0.543 1.00 61.75 182 LEU A CA 1
ATOM 1404 C C . LEU A 1 182 ? -9.933 -9.068 -0.251 1.00 61.75 182 LEU A C 1
ATOM 1406 O O . LEU A 1 182 ? -10.279 -8.664 -1.360 1.00 61.75 182 LEU A O 1
ATOM 1410 N N . ALA A 1 183 ? -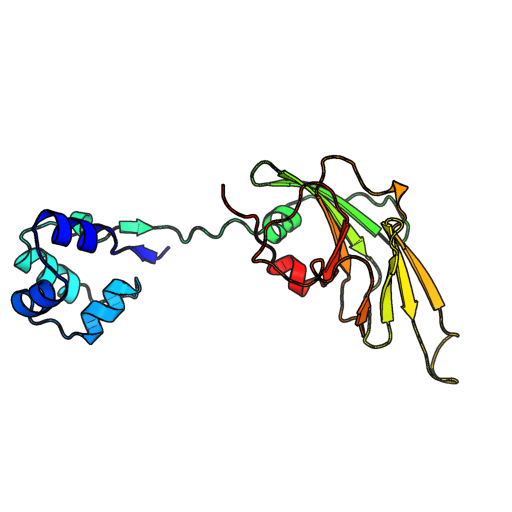10.491 -10.135 0.320 1.00 60.44 183 ALA A N 1
ATOM 1411 C CA . ALA A 1 183 ? -11.722 -10.746 -0.167 1.00 60.44 183 ALA A CA 1
ATOM 1412 C C . ALA A 1 183 ? -12.899 -9.760 -0.049 1.00 60.44 183 ALA A C 1
ATOM 1414 O O . ALA A 1 183 ? -12.990 -8.992 0.913 1.00 60.44 183 ALA A O 1
ATOM 1415 N N . SER A 1 184 ? -13.821 -9.827 -1.012 1.00 55.03 184 SER A N 1
ATOM 1416 C CA . SER A 1 184 ? -14.952 -8.901 -1.190 1.00 55.03 184 SER A CA 1
ATOM 1417 C C . SER A 1 184 ? -16.048 -8.989 -0.119 1.00 55.03 184 SER A C 1
ATOM 1419 O O . SER A 1 184 ? -16.952 -8.159 -0.107 1.00 55.03 184 SER A O 1
ATOM 1421 N N . HIS A 1 185 ? -15.984 -9.983 0.771 1.00 57.69 185 HIS A N 1
ATOM 1422 C CA . HIS A 1 185 ? -16.976 -10.223 1.816 1.00 57.69 185 HIS A CA 1
ATOM 1423 C C . HIS A 1 185 ? -16.250 -10.604 3.112 1.00 57.69 185 HIS A C 1
ATOM 1425 O O . HIS A 1 185 ? -15.649 -11.673 3.191 1.00 57.69 185 HIS A O 1
ATOM 1431 N N . GLY A 1 186 ? -16.272 -9.728 4.119 1.00 69.31 186 GLY A N 1
ATOM 1432 C CA . GLY A 1 186 ? -15.654 -10.001 5.418 1.00 69.31 186 GLY A CA 1
ATOM 1433 C C . GLY A 1 186 ? -15.388 -8.750 6.252 1.00 69.31 186 GLY A C 1
ATOM 1434 O O . GLY A 1 186 ? -15.350 -7.636 5.727 1.00 69.31 186 GLY A O 1
ATOM 1435 N N . LEU A 1 187 ? -15.206 -8.958 7.559 1.00 78.81 187 LEU A N 1
ATOM 1436 C CA . LEU A 1 187 ? -14.765 -7.948 8.520 1.00 78.81 187 LEU A CA 1
ATOM 1437 C C . LEU A 1 187 ? -13.275 -8.149 8.820 1.00 78.81 187 LEU A C 1
ATOM 1439 O O . LEU A 1 187 ? -12.884 -9.178 9.3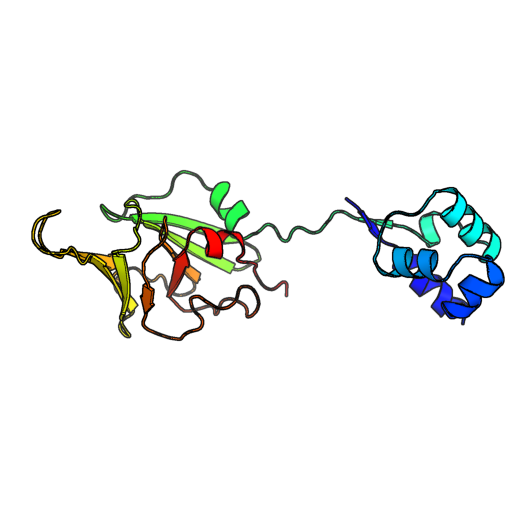65 1.00 78.81 187 LEU A O 1
ATOM 1443 N N . TYR A 1 188 ? -12.455 -7.147 8.521 1.00 82.69 188 TYR A N 1
ATOM 1444 C CA . TYR A 1 188 ? -11.022 -7.150 8.802 1.00 82.69 188 TYR A CA 1
ATOM 1445 C C . TYR A 1 188 ? -10.737 -6.347 10.064 1.00 82.69 188 TYR A C 1
ATOM 1447 O O . TYR A 1 188 ? -10.976 -5.143 10.097 1.00 82.69 188 TYR A O 1
ATOM 1455 N N . VAL A 1 189 ? -10.197 -6.987 11.099 1.00 85.25 189 VAL A N 1
ATOM 1456 C CA . VAL A 1 189 ? -9.859 -6.326 12.368 1.00 85.25 189 VAL A CA 1
ATOM 1457 C C . VAL A 1 189 ? -8.351 -6.155 12.474 1.00 85.25 189 VAL A C 1
ATOM 1459 O O . VAL A 1 189 ? -7.611 -7.135 12.512 1.00 85.25 189 VAL A O 1
ATOM 1462 N N . MET A 1 190 ? -7.876 -4.912 12.549 1.00 84.88 190 MET A N 1
ATOM 1463 C CA . MET A 1 190 ? -6.438 -4.636 12.541 1.00 84.88 190 MET A CA 1
ATOM 1464 C C . MET A 1 190 ? -6.048 -3.395 13.343 1.00 84.88 190 MET A C 1
ATOM 1466 O O . MET A 1 190 ? -6.869 -2.538 13.670 1.00 84.88 190 MET A O 1
ATOM 1470 N N . THR A 1 191 ? -4.758 -3.280 13.664 1.00 87.19 191 THR A N 1
ATOM 1471 C CA . THR A 1 191 ? -4.220 -2.073 14.308 1.00 87.19 191 THR A CA 1
ATOM 1472 C C . THR A 1 191 ? -4.082 -0.928 13.308 1.00 87.19 191 THR A C 1
ATOM 1474 O O . THR A 1 191 ? -3.900 -1.150 12.110 1.00 87.19 191 THR A O 1
ATOM 1477 N N . ALA A 1 192 ? -4.059 0.312 13.800 1.00 84.88 192 ALA A N 1
ATOM 1478 C CA . ALA A 1 192 ? -3.782 1.479 12.958 1.00 84.88 192 ALA A CA 1
ATOM 1479 C C . ALA A 1 192 ? -2.449 1.369 12.186 1.00 84.88 192 ALA A C 1
ATOM 1481 O O . ALA A 1 192 ? -2.346 1.857 11.064 1.00 84.88 192 ALA A O 1
ATOM 1482 N N . SER A 1 193 ? -1.429 0.723 12.762 1.00 81.25 193 SER A N 1
ATOM 1483 C CA . SER A 1 193 ? -0.146 0.494 12.084 1.00 81.25 193 SER A CA 1
ATOM 1484 C C . SER A 1 193 ? -0.261 -0.519 10.945 1.00 81.25 193 SER A C 1
ATOM 1486 O O . SER A 1 193 ? 0.331 -0.304 9.894 1.00 81.25 193 SER A O 1
ATOM 1488 N N . ALA A 1 194 ? -1.037 -1.590 11.130 1.00 80.69 194 ALA A N 1
ATOM 1489 C CA . ALA A 1 194 ? -1.298 -2.565 10.074 1.00 80.69 194 ALA A CA 1
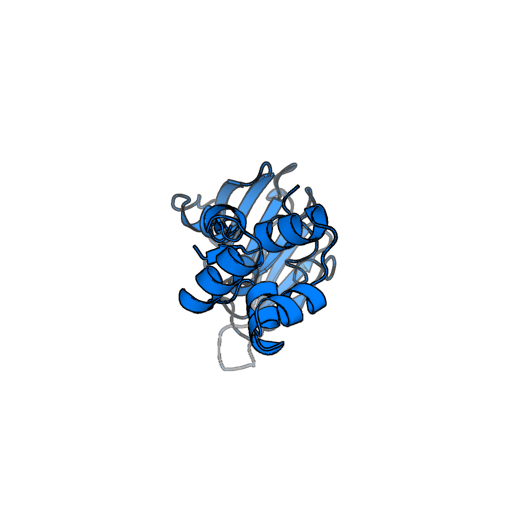ATOM 1490 C C . ALA A 1 194 ? -2.124 -1.948 8.933 1.00 80.69 194 ALA A C 1
ATOM 1492 O O . ALA A 1 194 ? -1.790 -2.140 7.769 1.00 80.69 194 ALA A O 1
ATOM 1493 N N . PHE A 1 195 ? -3.124 -1.123 9.263 1.00 85.00 195 PHE A N 1
ATOM 1494 C CA . PHE A 1 195 ? -3.956 -0.442 8.269 1.00 85.00 195 PHE A CA 1
ATOM 1495 C C . PHE A 1 195 ? -3.154 0.490 7.349 1.00 85.00 195 PHE A C 1
ATOM 1497 O O . PHE A 1 195 ? -3.386 0.515 6.145 1.00 85.00 195 PHE A O 1
ATOM 1504 N N . LYS A 1 196 ? -2.143 1.193 7.880 1.00 82.69 196 LYS A N 1
ATOM 1505 C CA . LYS A 1 196 ? -1.225 2.033 7.082 1.00 82.69 196 LYS A CA 1
ATOM 1506 C C . LYS A 1 196 ? -0.490 1.267 5.985 1.00 82.69 196 LYS A C 1
ATOM 1508 O O . LYS A 1 196 ? -0.180 1.835 4.941 1.00 82.69 196 LYS A O 1
ATOM 1513 N N . LEU A 1 197 ? -0.179 0.002 6.252 1.00 76.62 197 LEU A N 1
ATOM 1514 C CA . LEU A 1 197 ? 0.587 -0.866 5.361 1.00 76.62 197 LEU A CA 1
ATOM 1515 C C . LEU A 1 197 ? -0.309 -1.646 4.390 1.00 76.62 197 LEU A C 1
ATOM 1517 O O . LEU A 1 197 ? 0.209 -2.380 3.553 1.00 76.62 197 LEU A O 1
ATOM 1521 N N . LEU A 1 198 ? -1.632 -1.514 4.506 1.00 75.38 198 LEU A N 1
ATOM 1522 C CA . LEU A 1 198 ? -2.585 -2.235 3.676 1.00 75.38 198 LEU A CA 1
ATOM 1523 C C . LEU A 1 198 ? -2.576 -1.667 2.249 1.00 75.38 198 LEU A C 1
ATOM 1525 O O . LEU A 1 198 ? -2.795 -0.474 2.038 1.00 75.38 198 LEU A O 1
ATOM 1529 N N . THR A 1 199 ? -2.336 -2.533 1.267 1.00 66.81 199 THR A N 1
ATOM 1530 C CA . THR A 1 199 ? -2.373 -2.191 -0.161 1.00 66.81 199 THR A CA 1
ATOM 1531 C C . THR A 1 199 ? -3.435 -3.041 -0.852 1.00 66.81 199 THR A C 1
ATOM 1533 O O . THR A 1 199 ? -3.659 -4.186 -0.459 1.00 66.81 199 THR A O 1
ATOM 1536 N N . VAL A 1 200 ? -4.126 -2.475 -1.846 1.00 61.38 200 VAL A N 1
ATOM 1537 C CA . VAL A 1 200 ? -5.013 -3.257 -2.722 1.00 61.38 200 VAL A CA 1
ATOM 1538 C C . VAL A 1 200 ? -4.136 -3.948 -3.763 1.00 61.38 200 VAL A C 1
ATOM 1540 O O . VAL A 1 200 ? -3.204 -3.329 -4.282 1.00 61.38 200 VAL A O 1
ATOM 1543 N N . ALA A 1 201 ? -4.413 -5.216 -4.070 1.00 49.41 201 ALA A N 1
ATOM 1544 C CA . ALA A 1 201 ? -3.795 -5.867 -5.218 1.00 49.41 201 ALA A CA 1
ATOM 1545 C C . ALA A 1 201 ? -4.204 -5.100 -6.486 1.00 49.41 201 ALA A C 1
ATOM 1547 O O . ALA A 1 201 ? -5.393 -4.925 -6.736 1.00 49.41 201 ALA A O 1
ATOM 1548 N N . ALA A 1 202 ? -3.231 -4.597 -7.245 1.00 40.59 202 ALA A N 1
ATOM 1549 C CA . ALA A 1 202 ? -3.508 -4.064 -8.571 1.00 40.59 202 ALA A CA 1
ATOM 1550 C C . ALA A 1 202 ? -3.901 -5.244 -9.471 1.00 40.59 202 ALA A C 1
ATOM 1552 O O . ALA A 1 202 ? -3.101 -6.171 -9.617 1.00 40.59 202 ALA A O 1
ATOM 1553 N N . GLU A 1 203 ? -5.125 -5.228 -10.002 1.00 36.84 203 GLU A N 1
ATOM 1554 C CA . GLU A 1 203 ? -5.512 -6.084 -11.133 1.00 36.84 203 GLU A CA 1
ATOM 1555 C C . GLU A 1 203 ? -4.719 -5.718 -12.396 1.00 36.84 203 GLU A C 1
ATOM 1557 O O . GLU A 1 203 ? -4.438 -4.509 -12.603 1.00 36.84 203 GLU A O 1
#

Radius of gyration: 25.42 Å; chains: 1; bounding box: 60×31×73 Å

Sequence (203 aa):
MYFDYHRLWQLLAAKGLHKTDLINLTGLSSRTVAKLSKNESVTTDTLCAICAALSCDLTDIVELREEKVATSIYEAYLRQPKGEEEHPHLQTVRFSHGGQDFTVHTLKKRAGRHTFIRCHPSGSVVAEQLYPLGISPASEVTGIFQPYQIEPGRINILVIPGSPGMISGLDEGAVHSARQGLASHGLYVMTASAFKLLTVAAE

Foldseek 3Di:
DAKQQVLVVVLCVVVVHDLVVLCVQLVDDPVQSVCNVVRHDDDPVSLVSSCVSSVHDSVSGIDDDDPPPLCAVVNVQVPFDFADCPDPFWGWDWDDGLNATAIEIEGPDAAELQWEWEQEPQRWIKIWGPDDPPDDDHTDIGGDDHNVPFDQQHAYEYEHEYDYNYYDDDDPCLADDLPDAGDRGGYRYYYPVSSRSRHHPND

Secondary structure (DSSP, 8-state):
-EEE-HHHHHHHHHTT--HHHHHHHH---HHHHHHHHTT----HHHHHHHHHHHT--HHHH-EEE-------HHHHHHTS-S-EEEETTEEEEEEEETTEEEEEEEESSPB-TTEEEEE-TTS-EEEEE---TTSSSSPEEEEEE-GGG--TTSEEEEEE-B--SEEESS-TTSSS-TTSPPPSSEEEEEEHHHHHT--PPP-

pLDDT: mean 81.64, std 15.32, range [35.44, 97.75]